Protein AF-A0A916R6N8-F1 (afdb_monomer_lite)

Radius of gyration: 30.65 Å; chains: 1; bounding box: 71×54×102 Å

Sequence (229 aa):
MKLLKIWDKYRKASESGYTIMESLVAMVVVAVLMSAVAPVIALSVGTRVQARRLEIATQAARSYIDGVNSGVISHPKTFNISPSSLTPISITGGLSCSSDGQYCSDDLGNGNGQLFCVNGDETSGCQVGSLTDMVLHVGSFNPSMFTVGSTDPNYAEGYQLGIWVYRADAFKESGELKKELPSTIVTNAIGNSKAPLISINTEVTPTEDSFKNLCDRIPSIDGGAKTCN

Structure (mmCIF, N/CA/C/O backbone):
data_AF-A0A916R6N8-F1
#
_entry.id   AF-A0A916R6N8-F1
#
loop_
_atom_site.group_PDB
_atom_site.id
_atom_site.type_symbol
_atom_site.label_atom_id
_atom_site.label_alt_id
_atom_site.label_comp_id
_atom_site.label_asym_id
_atom_site.label_entity_id
_atom_site.label_seq_id
_atom_site.pdbx_PDB_ins_code
_atom_site.Cartn_x
_atom_site.Cartn_y
_atom_site.Cartn_z
_atom_site.occupancy
_atom_site.B_iso_or_equiv
_atom_site.auth_seq_id
_atom_site.auth_comp_id
_atom_site.auth_asym_id
_atom_site.auth_atom_id
_atom_site.pdbx_PDB_model_num
ATOM 1 N N . MET A 1 1 ? -33.444 -35.684 79.231 1.00 50.03 1 MET A N 1
ATOM 2 C CA . MET A 1 1 ? -34.073 -35.500 77.899 1.00 50.03 1 MET A CA 1
ATOM 3 C C . MET A 1 1 ? -34.427 -34.022 77.626 1.00 50.03 1 MET A C 1
ATOM 5 O O . MET A 1 1 ? -35.557 -33.704 77.291 1.00 50.03 1 MET A O 1
ATOM 9 N N . LYS A 1 2 ? -33.477 -33.086 77.797 1.00 50.28 2 LYS A N 1
ATOM 10 C CA . LYS A 1 2 ? -33.679 -31.634 77.555 1.00 50.28 2 LYS A CA 1
ATOM 11 C C . LYS A 1 2 ? -32.694 -31.034 76.537 1.00 50.28 2 LYS A C 1
ATOM 13 O O . LYS A 1 2 ? -32.877 -29.898 76.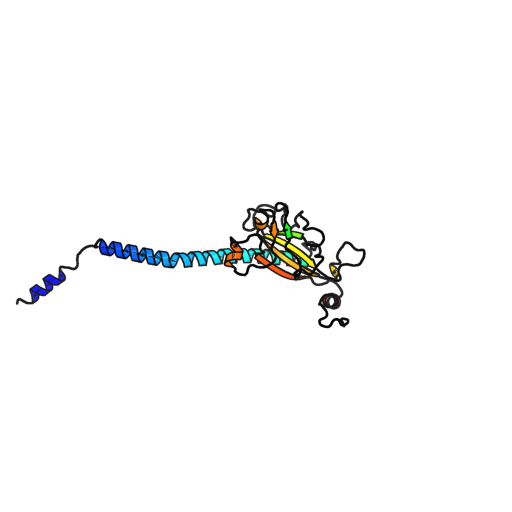128 1.00 50.28 2 LYS A O 1
ATOM 18 N N . LEU A 1 3 ? -31.701 -31.806 76.088 1.00 50.91 3 LEU A N 1
ATOM 19 C CA . LEU A 1 3 ? -30.647 -31.336 75.180 1.00 50.91 3 LEU A CA 1
ATOM 20 C C . LEU A 1 3 ? -30.995 -31.480 73.687 1.00 50.91 3 LEU A C 1
ATOM 22 O O . LEU A 1 3 ? -30.462 -30.742 72.869 1.00 50.91 3 LEU A O 1
ATOM 26 N N . LEU A 1 4 ? -31.949 -32.347 73.328 1.00 53.62 4 LEU A N 1
ATOM 27 C CA . LEU A 1 4 ? -32.373 -32.540 71.931 1.00 53.62 4 LEU A CA 1
ATOM 28 C C . LEU A 1 4 ? -33.285 -31.422 71.393 1.00 53.62 4 LEU A C 1
ATOM 30 O O . LEU A 1 4 ? -33.340 -31.213 70.190 1.00 53.62 4 LEU A O 1
ATOM 34 N N . LYS A 1 5 ? -33.955 -30.648 72.260 1.00 53.66 5 LYS A N 1
ATOM 35 C CA . LYS A 1 5 ? -34.843 -29.547 71.827 1.00 53.66 5 LYS A CA 1
ATOM 36 C C . LYS A 1 5 ? -34.107 -28.255 71.457 1.00 53.66 5 LYS A C 1
ATOM 38 O O . LYS A 1 5 ? -34.700 -27.381 70.835 1.00 53.66 5 LYS A O 1
ATOM 43 N N . ILE A 1 6 ? -32.837 -28.116 71.840 1.00 55.94 6 ILE A N 1
ATOM 44 C CA . ILE A 1 6 ? -32.047 -26.909 71.552 1.00 55.94 6 ILE A CA 1
ATOM 45 C C . ILE A 1 6 ? -31.531 -26.943 70.103 1.00 55.94 6 ILE A C 1
ATOM 47 O O . ILE A 1 6 ? -31.482 -25.907 69.445 1.00 55.94 6 ILE A O 1
ATOM 51 N N . TRP A 1 7 ? -31.254 -28.135 69.569 1.00 53.16 7 TRP A N 1
ATOM 52 C CA . TRP A 1 7 ? -30.771 -28.321 68.197 1.00 53.16 7 TRP A CA 1
ATOM 53 C C . TRP A 1 7 ? -31.841 -28.079 67.122 1.00 53.16 7 TRP A C 1
ATOM 55 O O . TRP A 1 7 ? -31.532 -27.521 66.070 1.00 53.16 7 TRP A O 1
ATOM 65 N N . ASP A 1 8 ? -33.111 -28.382 67.402 1.00 53.31 8 ASP A N 1
ATOM 66 C CA . ASP A 1 8 ? -34.216 -28.074 66.478 1.00 53.31 8 ASP A CA 1
ATOM 67 C C . ASP A 1 8 ? -34.521 -26.572 66.387 1.00 53.31 8 ASP A C 1
ATOM 69 O O . ASP A 1 8 ? -34.993 -26.088 65.358 1.00 53.31 8 ASP A O 1
ATOM 73 N N . LYS A 1 9 ? -34.213 -25.804 67.441 1.00 50.28 9 LYS A N 1
ATOM 74 C CA . LYS A 1 9 ? -34.430 -24.352 67.451 1.00 50.28 9 LYS A CA 1
ATOM 75 C C . LYS A 1 9 ? -33.395 -23.599 66.604 1.00 50.28 9 LYS A C 1
ATOM 77 O O . LYS A 1 9 ? -33.711 -22.530 66.097 1.00 50.28 9 LYS A O 1
ATOM 82 N N . TYR A 1 10 ? -32.206 -24.172 66.403 1.00 53.25 10 TYR A N 1
ATOM 83 C CA . TYR A 1 10 ? -31.172 -23.608 65.525 1.00 53.25 10 TYR A CA 1
ATOM 84 C C . TYR A 1 10 ? -31.287 -24.071 64.064 1.00 53.25 10 TYR A C 1
ATOM 86 O O . TYR A 1 10 ? -30.927 -23.313 63.168 1.00 53.25 10 TYR A O 1
ATOM 94 N N . ARG A 1 11 ? -31.849 -25.259 63.786 1.00 50.53 11 ARG A N 1
ATOM 95 C CA . ARG A 1 11 ? -32.104 -25.717 62.400 1.00 50.53 11 ARG A CA 1
ATOM 96 C C . ARG A 1 11 ? -33.242 -24.977 61.691 1.00 50.53 11 ARG A C 1
ATOM 98 O O . ARG A 1 11 ? -33.330 -25.053 60.472 1.00 50.53 11 ARG A O 1
ATOM 105 N N . LYS A 1 12 ? -34.097 -24.259 62.425 1.00 50.66 12 LYS A N 1
ATOM 106 C CA . LYS A 1 12 ? -35.285 -23.568 61.886 1.00 50.66 12 LYS A CA 1
ATOM 107 C C . LYS A 1 12 ? -35.088 -22.080 61.564 1.00 50.66 12 LYS A C 1
ATOM 109 O O . LYS A 1 12 ? -36.068 -21.359 61.428 1.00 50.66 12 LYS A O 1
ATOM 114 N N . ALA A 1 13 ? -33.842 -21.623 61.430 1.00 52.59 13 ALA A N 1
ATOM 115 C CA . ALA A 1 13 ? -33.509 -20.230 61.108 1.00 52.59 13 ALA A CA 1
ATOM 116 C C . ALA A 1 13 ? -32.720 -20.059 59.791 1.00 52.59 13 ALA A C 1
ATOM 118 O O . ALA A 1 13 ? -31.990 -19.087 59.642 1.00 52.59 13 ALA A O 1
ATOM 119 N N . SER A 1 14 ? -32.854 -20.989 58.837 1.00 52.62 14 SER A N 1
ATOM 120 C CA . SER A 1 14 ? -32.169 -20.926 57.532 1.00 52.62 14 SER A CA 1
ATOM 121 C C . SER A 1 14 ? -33.118 -21.001 56.324 1.00 52.62 14 SER A C 1
ATOM 123 O O . SER A 1 14 ? -32.701 -21.394 55.241 1.00 52.62 14 SER A O 1
ATOM 125 N N . GLU A 1 15 ? -34.384 -20.611 56.496 1.00 54.38 15 GLU A N 1
ATOM 126 C CA . GLU A 1 15 ? -35.323 -20.306 55.395 1.00 54.38 15 GLU A CA 1
ATOM 127 C C . GLU A 1 15 ? -35.673 -18.806 55.380 1.00 54.38 15 GLU A C 1
ATOM 129 O O . GLU A 1 15 ? -36.802 -18.402 55.109 1.00 54.38 15 GLU A O 1
ATOM 134 N N . SER A 1 16 ? -34.704 -17.945 55.709 1.00 55.44 16 SER A N 1
ATOM 135 C CA . SER A 1 16 ? -34.851 -16.507 55.479 1.00 55.44 16 SER A CA 1
ATOM 136 C C . SER A 1 16 ? -34.682 -16.262 53.986 1.00 55.44 16 SER A C 1
ATOM 138 O O . SER A 1 16 ? -33.564 -16.271 53.478 1.00 55.44 16 SER A O 1
ATOM 140 N N . GLY A 1 17 ? -35.809 -16.104 53.292 1.00 59.94 17 GLY A N 1
ATOM 141 C CA . GLY A 1 17 ? -35.862 -15.788 51.870 1.00 59.94 17 GLY A CA 1
ATOM 142 C C . GLY A 1 17 ? -34.936 -14.630 51.496 1.00 59.94 17 GLY A C 1
ATOM 143 O O . GLY A 1 17 ? -34.731 -13.718 52.299 1.00 59.94 17 GLY A O 1
ATOM 144 N N . TYR A 1 18 ? -34.384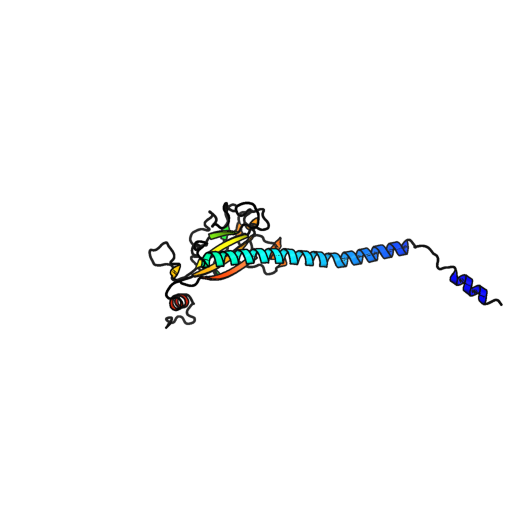 -14.725 50.280 1.00 61.59 18 TYR A N 1
ATOM 145 C CA . TYR A 1 18 ? -33.582 -13.722 49.573 1.00 61.59 18 TYR A CA 1
ATOM 146 C C . TYR A 1 18 ? -33.713 -12.324 50.183 1.00 61.59 18 TYR A C 1
ATOM 148 O O . TYR A 1 18 ? -34.711 -11.626 49.988 1.00 61.59 18 TYR A O 1
ATOM 156 N N . THR A 1 19 ? -32.711 -11.918 50.959 1.00 70.94 19 THR A N 1
ATOM 157 C CA . THR A 1 19 ? -32.715 -10.576 51.540 1.00 70.94 19 THR A CA 1
ATOM 158 C C . THR A 1 19 ? -32.401 -9.561 50.441 1.00 70.94 19 THR A C 1
ATOM 160 O O . THR A 1 19 ? -31.550 -9.797 49.585 1.00 70.94 19 THR A O 1
ATOM 163 N N . ILE A 1 20 ? -33.063 -8.399 50.461 1.00 78.94 20 ILE A N 1
ATOM 164 C CA . ILE A 1 20 ? -32.816 -7.314 49.492 1.00 78.94 20 ILE A CA 1
ATOM 165 C C . ILE A 1 20 ? -31.318 -6.953 49.437 1.00 78.94 20 ILE A C 1
ATOM 167 O O . ILE A 1 20 ? -30.785 -6.684 48.363 1.00 78.94 20 ILE A O 1
ATOM 171 N N . MET A 1 21 ? -30.611 -7.044 50.568 1.00 84.69 21 MET A N 1
ATOM 172 C CA . MET A 1 21 ? -29.165 -6.808 50.651 1.00 84.69 21 MET A CA 1
ATOM 173 C C . MET A 1 21 ? -28.336 -7.828 49.859 1.00 84.69 21 MET A C 1
ATOM 175 O O . MET A 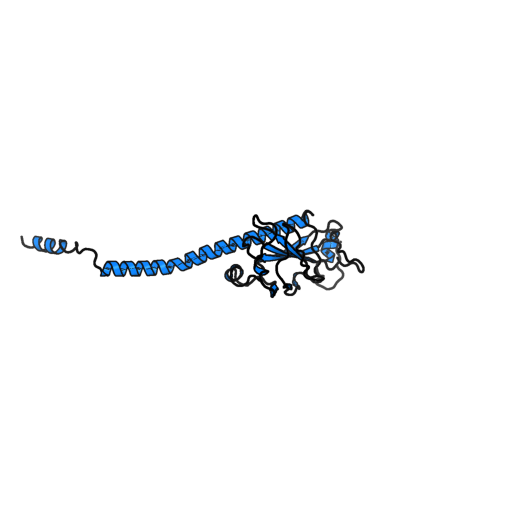1 21 ? -27.385 -7.435 49.190 1.00 84.69 21 MET A O 1
ATOM 179 N N . GLU A 1 22 ? -28.702 -9.111 49.874 1.00 81.50 22 GLU A N 1
ATOM 180 C CA . GLU A 1 22 ? -28.033 -10.151 49.080 1.00 81.50 22 GLU A CA 1
ATOM 181 C C . GLU A 1 22 ? -28.221 -9.907 47.578 1.00 81.50 22 GLU A C 1
ATOM 183 O O . GLU A 1 22 ? -27.256 -9.961 46.815 1.00 81.50 22 GLU A O 1
ATOM 188 N N . SER A 1 23 ? -29.437 -9.531 47.163 1.00 85.12 23 SER A N 1
ATOM 189 C CA . SER A 1 23 ? -29.704 -9.158 45.767 1.00 85.12 23 SER A CA 1
ATOM 190 C C . SER A 1 23 ? -28.948 -7.892 45.333 1.00 85.12 23 SER A C 1
ATOM 192 O O . SER A 1 23 ? -28.468 -7.823 44.201 1.00 85.12 23 SER A O 1
ATOM 194 N N . LEU A 1 24 ? -28.764 -6.922 46.239 1.00 88.12 24 LEU A N 1
ATOM 195 C CA . LEU A 1 24 ? -28.027 -5.685 45.973 1.00 88.12 24 LEU A CA 1
ATOM 196 C C . LEU A 1 24 ? -26.529 -5.957 45.809 1.00 88.12 24 LEU A C 1
ATOM 198 O O . LEU A 1 24 ? -25.925 -5.504 44.837 1.00 88.12 24 LEU A O 1
ATOM 202 N N . VAL A 1 25 ? -25.935 -6.742 46.710 1.00 92.06 25 VAL A N 1
ATOM 203 C CA . VAL A 1 25 ? -24.521 -7.134 46.608 1.00 92.06 25 VAL A CA 1
ATOM 204 C C . VAL A 1 25 ? -24.283 -7.964 45.348 1.00 92.06 25 VAL A C 1
ATOM 206 O O . VAL A 1 25 ? -23.312 -7.712 44.635 1.00 92.06 25 VAL A O 1
ATOM 209 N N . ALA A 1 26 ? -25.186 -8.890 45.016 1.00 90.50 26 ALA A N 1
ATOM 210 C CA . ALA A 1 26 ? -25.091 -9.678 43.791 1.00 90.50 26 ALA A CA 1
ATOM 211 C C . ALA A 1 26 ? -25.091 -8.793 42.532 1.00 90.50 26 ALA A C 1
ATOM 213 O O . ALA A 1 26 ? -24.232 -8.969 41.667 1.00 90.50 26 ALA A O 1
ATOM 214 N N . MET A 1 27 ? -25.984 -7.799 42.442 1.00 90.62 27 MET A N 1
ATOM 215 C CA . MET A 1 27 ? -25.992 -6.863 41.310 1.00 90.62 27 MET A CA 1
ATOM 216 C C . MET A 1 27 ? -24.716 -6.017 41.230 1.00 90.62 27 MET A C 1
ATOM 218 O O . MET A 1 27 ? -24.187 -5.831 40.134 1.00 90.62 27 MET A O 1
ATOM 222 N N . VAL A 1 28 ? -24.182 -5.548 42.364 1.00 94.25 28 VAL A N 1
ATOM 223 C CA . VAL A 1 28 ? -22.922 -4.781 42.396 1.00 94.25 28 VAL A CA 1
ATOM 224 C C . VAL A 1 28 ? -21.745 -5.638 41.925 1.00 94.25 28 VAL A C 1
ATOM 226 O O . VAL A 1 28 ? -20.957 -5.188 41.094 1.00 94.25 28 VAL A O 1
ATOM 229 N N . VAL A 1 29 ? -21.644 -6.887 42.390 1.00 94.62 29 VAL A N 1
ATOM 230 C CA . VAL A 1 29 ? -20.584 -7.814 41.961 1.00 94.62 29 VAL A CA 1
ATOM 231 C C . VAL A 1 29 ? -20.687 -8.101 40.463 1.00 94.62 29 VAL A C 1
ATOM 233 O O . VAL A 1 29 ? -19.681 -8.029 39.759 1.00 94.62 29 VAL A O 1
ATOM 236 N N . VAL A 1 30 ? -21.893 -8.354 39.947 1.00 93.50 30 VAL A N 1
ATOM 237 C CA . VAL A 1 30 ? -22.107 -8.569 38.507 1.00 93.50 30 VAL A CA 1
ATOM 238 C C . VAL A 1 30 ? -21.736 -7.323 37.699 1.00 93.50 30 VAL A C 1
ATOM 240 O O . VAL A 1 30 ? -21.063 -7.450 36.679 1.00 93.50 30 VAL A O 1
ATOM 243 N N . ALA A 1 31 ? -22.103 -6.124 38.155 1.00 94.06 31 ALA A N 1
ATOM 244 C CA . ALA A 1 31 ? -21.758 -4.880 37.468 1.00 94.06 31 ALA A CA 1
ATOM 245 C C . ALA A 1 31 ? -20.237 -4.657 37.393 1.00 94.06 31 ALA A C 1
ATOM 247 O O . ALA A 1 31 ? -19.725 -4.279 36.338 1.00 94.06 31 ALA A O 1
ATOM 248 N N . VAL A 1 32 ? -19.503 -4.943 38.474 1.00 93.94 32 VAL A N 1
ATOM 249 C CA . VAL A 1 32 ? -18.033 -4.842 38.502 1.00 93.94 32 VAL A CA 1
ATOM 250 C C . VAL A 1 32 ? -17.387 -5.895 37.598 1.00 93.94 32 VAL A C 1
ATOM 252 O O . VAL A 1 32 ? -16.464 -5.576 36.851 1.00 93.94 32 VAL A O 1
ATOM 255 N N . LEU A 1 33 ? -17.890 -7.132 37.603 1.00 93.94 33 LEU A N 1
ATOM 256 C CA . LEU A 1 33 ? -17.393 -8.187 36.714 1.00 93.94 33 LEU A CA 1
ATOM 257 C C . LEU A 1 33 ? -17.625 -7.835 35.239 1.00 93.94 33 LEU A C 1
ATOM 259 O O . LEU A 1 33 ? -16.721 -7.987 34.418 1.00 93.94 33 LEU A O 1
ATOM 263 N N . MET A 1 34 ? -18.806 -7.317 34.899 1.00 92.81 34 MET A N 1
ATOM 264 C CA . MET A 1 34 ? -19.122 -6.903 33.530 1.00 92.81 34 MET A CA 1
ATOM 265 C C . MET A 1 34 ? -18.285 -5.696 33.088 1.00 92.81 34 MET A C 1
ATOM 267 O O . MET A 1 34 ? -17.805 -5.681 31.952 1.00 92.81 34 MET A O 1
ATOM 271 N N . SER A 1 35 ? -18.041 -4.717 33.972 1.00 94.50 35 SER A N 1
ATOM 272 C CA . SER A 1 35 ? -17.185 -3.567 33.641 1.00 94.50 35 SER A CA 1
ATOM 273 C C . SER A 1 35 ? -15.717 -3.963 33.457 1.00 94.50 35 SER A C 1
ATOM 275 O O . SER A 1 35 ? -15.034 -3.379 32.618 1.00 94.50 35 SER A O 1
ATOM 277 N N . ALA A 1 36 ? -15.247 -4.993 34.166 1.00 93.19 36 ALA A N 1
ATOM 278 C CA . ALA A 1 36 ? -13.888 -5.507 34.025 1.00 93.19 36 ALA A CA 1
ATOM 279 C C . ALA A 1 36 ? -13.668 -6.285 32.712 1.00 93.19 36 ALA A C 1
ATOM 281 O O . ALA A 1 36 ? -12.578 -6.237 32.143 1.00 93.19 36 ALA A O 1
ATOM 282 N N . VAL A 1 37 ? -14.687 -6.989 32.204 1.00 91.75 37 VAL A N 1
ATOM 283 C CA . VAL A 1 37 ? -14.562 -7.833 30.999 1.00 91.75 37 VAL A CA 1
ATOM 284 C C . VAL A 1 37 ? -14.784 -7.044 29.700 1.00 91.75 37 VAL A C 1
ATOM 286 O O . VAL A 1 37 ? -14.146 -7.336 28.684 1.00 91.75 37 VAL A O 1
ATOM 289 N N . ALA A 1 38 ? -15.644 -6.020 29.714 1.00 90.31 38 ALA A N 1
ATOM 290 C CA . ALA A 1 38 ? -16.003 -5.264 28.510 1.00 90.31 38 ALA A CA 1
ATOM 291 C C . ALA A 1 38 ? -14.803 -4.641 27.748 1.00 90.31 38 ALA A C 1
ATOM 293 O O . ALA A 1 38 ? -14.756 -4.792 26.521 1.00 90.31 38 ALA A O 1
ATOM 294 N N . PRO A 1 39 ? -13.796 -4.018 28.402 1.00 87.81 39 PRO A N 1
ATOM 295 C CA . PRO A 1 39 ? -12.645 -3.439 27.702 1.00 87.81 39 PRO A CA 1
ATOM 296 C C . PRO A 1 39 ? -11.822 -4.474 26.927 1.00 87.81 39 PRO A C 1
ATOM 298 O O . PRO A 1 39 ? -11.337 -4.189 25.833 1.00 87.81 39 PRO A O 1
ATOM 301 N N . VAL A 1 40 ? -11.696 -5.694 27.459 1.00 88.94 40 VAL A N 1
ATOM 302 C CA . VAL A 1 40 ? -10.920 -6.773 26.826 1.00 88.94 40 VAL A CA 1
ATOM 303 C C . VAL A 1 40 ? -11.615 -7.265 25.557 1.00 88.94 40 VAL A C 1
ATOM 305 O O . VAL A 1 40 ? -10.961 -7.489 24.537 1.00 88.94 40 VAL A O 1
ATOM 308 N N . ILE A 1 41 ? -12.945 -7.382 25.587 1.00 88.06 41 ILE A N 1
ATOM 309 C CA . ILE A 1 41 ? -13.736 -7.764 24.411 1.00 88.06 41 ILE A CA 1
ATOM 310 C C . ILE A 1 41 ? -13.631 -6.683 23.331 1.00 88.06 41 ILE A C 1
ATOM 312 O O . ILE A 1 41 ? -13.364 -7.005 22.172 1.00 88.06 41 ILE A O 1
ATOM 316 N N . ALA A 1 42 ? -13.779 -5.409 23.706 1.00 84.19 42 ALA A N 1
ATOM 317 C CA . ALA A 1 42 ? -13.668 -4.293 22.769 1.00 84.19 42 ALA A CA 1
ATOM 318 C C . ALA A 1 42 ? -12.283 -4.241 22.102 1.00 84.19 42 ALA A C 1
ATOM 320 O O . ALA A 1 42 ? -12.191 -4.117 20.878 1.00 84.19 42 ALA A O 1
ATOM 321 N N . LEU A 1 43 ? -11.210 -4.419 22.880 1.00 84.56 43 LEU A N 1
ATOM 322 C CA . LEU A 1 43 ? -9.847 -4.475 22.351 1.00 84.56 43 LEU A CA 1
ATOM 323 C C . LEU A 1 43 ? -9.649 -5.673 21.405 1.00 84.56 43 LEU A C 1
ATOM 325 O O . LEU A 1 43 ? -9.041 -5.529 20.346 1.00 84.56 43 LEU A O 1
ATOM 329 N N . SER A 1 44 ? -10.199 -6.840 21.749 1.00 85.31 44 SER A N 1
ATOM 330 C CA . SER A 1 44 ? -10.110 -8.065 20.939 1.00 85.31 44 SER A CA 1
ATOM 331 C C . SER A 1 44 ? -10.829 -7.946 19.590 1.00 85.31 44 SER A C 1
ATOM 333 O O . SER A 1 44 ? -10.295 -8.342 18.554 1.00 85.31 44 SER A O 1
ATOM 335 N N . VAL A 1 45 ? -12.028 -7.357 19.566 1.00 86.25 45 VAL A N 1
ATOM 336 C CA . VAL A 1 45 ? -12.751 -7.110 18.307 1.00 86.25 45 VAL A CA 1
ATOM 337 C C . VAL A 1 45 ? -12.032 -6.046 17.479 1.00 86.25 45 VAL A C 1
ATOM 339 O O . VAL A 1 45 ? -11.870 -6.219 16.270 1.00 86.25 45 VAL A O 1
ATOM 342 N N . GLY A 1 46 ? -11.539 -4.990 18.133 1.00 79.88 46 GLY A N 1
ATOM 343 C CA . GLY A 1 46 ? -10.754 -3.940 17.494 1.00 79.88 46 GLY A CA 1
ATOM 344 C C . GLY A 1 46 ? -9.559 -4.505 16.729 1.00 79.88 46 GLY A C 1
ATOM 345 O O . GLY A 1 46 ? -9.455 -4.289 15.525 1.00 79.88 46 GLY A O 1
ATOM 346 N N . THR A 1 47 ? -8.702 -5.299 17.376 1.00 82.69 47 THR A N 1
ATOM 347 C CA . THR A 1 47 ? -7.503 -5.861 16.723 1.00 82.69 47 THR A CA 1
ATOM 348 C C . THR A 1 47 ? -7.833 -6.772 15.539 1.00 82.69 47 THR A C 1
ATOM 350 O O . THR A 1 47 ? -7.120 -6.741 14.539 1.00 82.69 47 THR A O 1
ATOM 353 N N . ARG A 1 48 ? -8.939 -7.525 15.586 1.00 84.88 48 ARG A N 1
ATOM 354 C CA . ARG A 1 48 ? -9.378 -8.375 14.463 1.00 84.88 48 ARG A CA 1
ATOM 355 C C . ARG A 1 48 ? -9.807 -7.568 13.243 1.00 84.88 48 ARG A C 1
ATOM 357 O O . ARG A 1 48 ? -9.404 -7.894 12.129 1.00 84.88 48 ARG A O 1
ATOM 364 N N . VAL A 1 49 ? -10.589 -6.506 13.440 1.00 83.94 49 VAL A N 1
ATOM 365 C CA . VAL A 1 49 ? -11.004 -5.622 12.335 1.00 83.94 49 VAL A CA 1
ATOM 366 C C . VAL A 1 49 ? -9.784 -4.948 11.708 1.00 83.94 49 VAL A C 1
ATOM 368 O O . VAL A 1 49 ? -9.697 -4.822 10.487 1.00 83.94 49 VAL A O 1
ATOM 371 N N . GLN A 1 50 ? -8.809 -4.564 12.531 1.00 81.00 50 GLN A N 1
ATOM 372 C CA . GLN A 1 50 ? -7.558 -3.969 12.061 1.00 81.00 50 GLN A CA 1
ATOM 373 C C . GLN A 1 50 ? -6.710 -4.964 11.267 1.00 81.00 50 GLN A C 1
ATOM 375 O O . GLN A 1 50 ? -6.265 -4.639 10.168 1.00 81.00 50 GLN A O 1
ATOM 380 N N . ALA A 1 51 ? -6.546 -6.187 11.778 1.00 84.62 51 ALA A N 1
ATOM 381 C CA . ALA A 1 51 ? -5.827 -7.252 11.084 1.00 84.62 51 ALA A CA 1
ATOM 382 C C . ALA A 1 51 ? -6.457 -7.554 9.721 1.00 84.62 51 ALA A C 1
ATOM 384 O O . ALA A 1 51 ? -5.745 -7.675 8.728 1.00 84.62 51 ALA A O 1
ATOM 385 N N . ARG A 1 52 ? -7.793 -7.579 9.649 1.00 87.94 52 ARG A N 1
ATOM 386 C CA . ARG A 1 52 ? -8.503 -7.796 8.387 1.00 87.94 52 ARG A CA 1
ATOM 387 C C . ARG A 1 52 ? -8.238 -6.689 7.366 1.00 87.94 52 ARG A C 1
ATOM 389 O O . ARG A 1 52 ? -8.010 -6.979 6.198 1.00 87.94 52 ARG A O 1
ATOM 396 N N . ARG A 1 53 ? -8.240 -5.422 7.786 1.00 86.06 53 ARG A N 1
ATOM 397 C CA . ARG A 1 53 ? -7.923 -4.294 6.888 1.00 86.06 53 ARG A CA 1
ATOM 398 C C . ARG A 1 53 ? -6.487 -4.367 6.372 1.00 86.06 53 ARG A C 1
ATOM 400 O O . ARG A 1 53 ? -6.245 -4.097 5.200 1.00 86.06 53 ARG A O 1
ATOM 407 N N . LEU A 1 54 ? -5.555 -4.764 7.235 1.00 88.31 54 LEU A N 1
ATOM 408 C CA . LEU A 1 54 ? -4.156 -4.954 6.865 1.00 88.31 54 LEU A CA 1
ATOM 409 C C . LEU A 1 54 ? -3.973 -6.114 5.873 1.00 88.31 54 LEU A C 1
ATOM 411 O O . LEU A 1 54 ? -3.180 -6.013 4.938 1.00 88.31 54 LEU A O 1
ATOM 415 N N . GLU A 1 55 ? -4.725 -7.198 6.057 1.00 91.25 55 GLU A N 1
ATOM 416 C CA . GLU A 1 55 ? -4.749 -8.350 5.155 1.00 91.25 55 GLU A CA 1
ATOM 417 C C . GLU A 1 55 ? -5.218 -7.946 3.751 1.00 91.25 55 GLU A C 1
ATOM 419 O O . GLU A 1 55 ? -4.521 -8.231 2.779 1.00 91.25 55 GLU A O 1
ATOM 424 N N . ILE A 1 56 ? -6.332 -7.209 3.651 1.00 92.19 56 ILE A N 1
ATOM 425 C CA . ILE A 1 56 ? -6.859 -6.701 2.372 1.00 92.19 56 ILE A CA 1
ATOM 426 C C . ILE A 1 56 ? -5.840 -5.771 1.701 1.00 92.19 56 ILE A C 1
ATOM 428 O O . ILE A 1 56 ? -5.541 -5.938 0.522 1.00 92.19 56 ILE A O 1
ATOM 432 N N . ALA A 1 57 ? -5.238 -4.842 2.451 1.00 91.56 57 ALA A N 1
ATOM 433 C CA . ALA A 1 57 ? -4.209 -3.948 1.917 1.00 91.56 57 ALA A CA 1
ATOM 434 C C . ALA A 1 57 ? -2.987 -4.718 1.383 1.00 91.56 57 ALA A C 1
ATOM 436 O O . ALA A 1 57 ? -2.459 -4.408 0.316 1.00 91.56 57 ALA A O 1
ATOM 437 N N . THR A 1 58 ? -2.557 -5.757 2.102 1.00 93.19 58 THR A N 1
ATOM 438 C CA . THR A 1 58 ? -1.437 -6.614 1.686 1.00 93.19 58 THR A CA 1
ATOM 439 C C . THR A 1 58 ? -1.779 -7.422 0.443 1.00 93.19 58 THR A C 1
ATOM 441 O O . THR A 1 58 ? -0.947 -7.544 -0.457 1.00 93.19 58 THR A O 1
ATOM 444 N N . GLN A 1 59 ? -2.997 -7.955 0.370 1.00 94.25 59 GLN A N 1
ATOM 445 C CA . GLN A 1 59 ? -3.485 -8.662 -0.806 1.00 94.25 59 GLN A CA 1
ATOM 446 C C . GLN A 1 59 ? -3.538 -7.735 -2.026 1.00 94.25 59 GLN A C 1
ATOM 448 O O . GLN A 1 59 ? -3.036 -8.114 -3.083 1.00 94.25 59 GLN A O 1
ATOM 453 N N . ALA A 1 60 ? -4.042 -6.509 -1.860 1.00 93.25 60 ALA A N 1
ATOM 454 C CA . ALA A 1 60 ? -4.085 -5.492 -2.906 1.00 93.25 60 ALA A CA 1
ATOM 455 C C . ALA A 1 60 ? -2.679 -5.185 -3.452 1.00 93.25 60 ALA A C 1
ATOM 457 O O . ALA A 1 60 ? -2.442 -5.313 -4.654 1.00 93.25 60 ALA A O 1
ATOM 458 N N . ALA A 1 61 ? -1.709 -4.896 -2.577 1.00 94.06 61 ALA A N 1
ATOM 459 C CA . ALA A 1 61 ? -0.331 -4.645 -3.003 1.00 94.06 61 ALA A CA 1
ATOM 460 C C . ALA A 1 61 ? 0.305 -5.846 -3.717 1.00 94.06 61 ALA A C 1
ATOM 462 O O . ALA A 1 61 ? 0.952 -5.674 -4.746 1.00 94.06 61 ALA A O 1
ATOM 463 N N . ARG A 1 62 ? 0.111 -7.067 -3.204 1.00 94.44 62 ARG A N 1
ATOM 464 C CA . ARG A 1 62 ? 0.649 -8.283 -3.836 1.00 94.44 62 ARG A CA 1
ATOM 465 C C . ARG A 1 62 ? 0.049 -8.528 -5.215 1.00 94.44 62 ARG A C 1
ATOM 467 O O . ARG A 1 62 ? 0.798 -8.834 -6.134 1.00 94.44 62 ARG A O 1
ATOM 474 N N . SER A 1 63 ? -1.266 -8.363 -5.357 1.00 93.81 63 SER A N 1
ATOM 475 C CA . SER A 1 63 ? -1.948 -8.518 -6.647 1.00 93.81 63 SER A CA 1
ATOM 476 C C . SER A 1 63 ? -1.450 -7.511 -7.683 1.00 93.81 63 SER A C 1
ATOM 478 O O . SER A 1 63 ? -1.258 -7.865 -8.840 1.00 93.81 63 SER A O 1
ATOM 480 N N . TYR A 1 64 ? -1.147 -6.283 -7.253 1.00 93.88 64 TYR A N 1
ATOM 481 C CA . TYR A 1 64 ? -0.551 -5.275 -8.119 1.00 93.88 64 TYR A CA 1
ATOM 482 C C . TYR A 1 64 ? 0.880 -5.644 -8.530 1.00 93.88 64 TYR A C 1
ATOM 484 O O . TYR A 1 64 ? 1.201 -5.585 -9.712 1.00 93.88 64 TYR A O 1
ATOM 492 N N . ILE A 1 65 ? 1.731 -6.067 -7.585 1.00 93.38 65 ILE A N 1
ATOM 493 C CA . ILE A 1 65 ? 3.108 -6.505 -7.888 1.00 93.38 65 ILE A CA 1
ATOM 494 C C . ILE A 1 65 ? 3.093 -7.647 -8.909 1.00 93.38 65 ILE A C 1
ATOM 496 O O . ILE A 1 65 ? 3.841 -7.611 -9.881 1.00 93.38 65 ILE A O 1
ATOM 500 N N . ASP A 1 66 ? 2.233 -8.642 -8.701 1.00 93.56 66 ASP A N 1
ATOM 501 C CA . ASP A 1 66 ? 2.097 -9.781 -9.609 1.00 93.56 66 ASP A CA 1
ATOM 502 C C . ASP A 1 66 ? 1.547 -9.360 -10.982 1.00 93.56 66 ASP A C 1
ATOM 504 O O . ASP A 1 66 ? 2.058 -9.775 -12.021 1.00 93.56 66 ASP A O 1
ATOM 508 N N . GLY A 1 67 ? 0.567 -8.453 -11.010 1.00 91.88 67 GLY A N 1
ATOM 509 C CA . GLY A 1 67 ? 0.026 -7.886 -12.246 1.00 91.88 67 GLY A CA 1
ATOM 510 C C . GLY A 1 67 ? 1.064 -7.106 -13.057 1.00 91.88 67 GLY A C 1
ATOM 511 O O . GLY A 1 67 ? 1.098 -7.225 -14.280 1.00 91.88 67 GLY A O 1
ATOM 512 N N . VAL A 1 68 ? 1.942 -6.354 -12.391 1.00 91.38 68 VAL A N 1
ATOM 513 C CA . VAL A 1 68 ? 3.047 -5.635 -13.042 1.00 91.38 68 VAL A CA 1
ATOM 514 C C . VAL A 1 68 ? 4.122 -6.611 -13.532 1.00 91.38 68 VAL A C 1
ATOM 516 O O . VAL A 1 68 ? 4.558 -6.511 -14.675 1.00 91.38 68 VAL A O 1
ATOM 519 N N . ASN A 1 69 ? 4.509 -7.597 -12.717 1.00 89.19 69 ASN A N 1
ATOM 520 C CA . ASN A 1 69 ? 5.513 -8.602 -13.092 1.00 89.19 69 ASN A CA 1
ATOM 521 C C . ASN A 1 69 ? 5.056 -9.512 -14.242 1.00 89.19 69 ASN A C 1
ATOM 523 O O . ASN A 1 69 ? 5.872 -9.942 -15.053 1.00 89.19 69 ASN A O 1
ATOM 527 N N . SER A 1 70 ? 3.759 -9.813 -14.317 1.00 90.25 70 SER A N 1
ATOM 528 C CA . SER A 1 70 ? 3.164 -10.594 -15.409 1.00 90.25 70 SER A CA 1
ATOM 529 C C . SER A 1 70 ? 2.886 -9.767 -16.669 1.00 90.25 70 SER A C 1
ATOM 531 O O . SER A 1 70 ? 2.526 -10.335 -17.700 1.00 90.25 70 SER A O 1
ATOM 533 N N . GLY A 1 71 ? 3.038 -8.439 -16.607 1.00 86.69 71 GLY A N 1
ATOM 534 C CA . GLY A 1 71 ? 2.745 -7.522 -17.710 1.00 86.69 71 GLY A CA 1
ATOM 535 C C . GLY A 1 71 ? 1.252 -7.310 -17.987 1.00 86.69 71 GLY A C 1
ATOM 536 O O . GLY A 1 71 ? 0.908 -6.671 -18.979 1.00 86.69 71 GLY A O 1
ATOM 537 N N . VAL A 1 72 ? 0.360 -7.825 -17.130 1.00 90.25 72 VAL A N 1
ATOM 538 C CA . VAL A 1 72 ? -1.092 -7.576 -17.208 1.00 90.25 72 VAL A CA 1
ATOM 539 C C . VAL A 1 72 ? -1.406 -6.120 -16.860 1.00 90.25 72 VAL A C 1
ATOM 541 O O . VAL A 1 72 ? -2.272 -5.503 -17.480 1.00 90.25 72 VAL A O 1
ATOM 544 N N . ILE A 1 73 ? -0.689 -5.565 -15.881 1.00 90.94 73 ILE A N 1
ATOM 545 C CA . ILE A 1 73 ? -0.740 -4.151 -15.508 1.00 90.94 73 ILE A CA 1
ATOM 546 C C . ILE A 1 73 ? 0.459 -3.464 -16.160 1.00 90.94 73 ILE A C 1
ATOM 548 O O . ILE A 1 73 ? 1.593 -3.931 -16.043 1.00 90.94 73 ILE A O 1
ATOM 552 N N . SER A 1 74 ? 0.218 -2.349 -16.855 1.00 89.44 74 SER A N 1
ATOM 553 C CA . SER A 1 74 ? 1.304 -1.552 -17.424 1.00 89.44 74 SER A CA 1
ATOM 554 C C . SER A 1 74 ? 2.218 -1.029 -16.322 1.00 89.44 74 SER A C 1
ATOM 556 O O . SER A 1 74 ? 1.798 -0.825 -15.194 1.00 89.44 74 SER A O 1
ATOM 558 N N . HIS A 1 75 ? 3.470 -0.760 -16.650 1.00 88.25 75 HIS A N 1
ATOM 559 C CA . HIS A 1 75 ? 4.428 -0.250 -15.685 1.00 88.25 75 HIS A CA 1
ATOM 560 C C . HIS A 1 75 ? 4.009 1.128 -15.131 1.00 88.25 75 HIS A C 1
ATOM 562 O O . HIS A 1 75 ? 3.484 1.948 -15.890 1.00 88.25 75 HIS A O 1
ATOM 568 N N . PRO A 1 76 ? 4.257 1.423 -13.839 1.00 87.44 76 PRO A N 1
ATOM 569 C CA . PRO A 1 76 ? 3.943 2.732 -13.283 1.00 87.44 76 PRO A CA 1
ATOM 570 C C . PRO A 1 76 ? 4.969 3.780 -13.715 1.00 87.44 76 PRO A C 1
ATOM 572 O O . PRO A 1 76 ? 6.152 3.470 -13.921 1.00 87.44 76 PRO A O 1
ATOM 575 N N . LYS A 1 77 ? 4.546 5.045 -13.744 1.00 85.56 77 LYS A N 1
ATOM 576 C CA . LYS A 1 77 ? 5.435 6.198 -13.942 1.00 85.56 77 LYS A CA 1
ATOM 577 C C . LYS A 1 77 ? 6.582 6.206 -12.939 1.00 85.56 77 LYS A C 1
ATOM 579 O O . LYS A 1 77 ? 6.486 5.681 -11.825 1.00 85.56 77 LYS A O 1
ATOM 584 N N . THR A 1 78 ? 7.668 6.841 -13.351 1.00 81.00 78 THR A N 1
ATOM 585 C CA . THR A 1 78 ? 8.874 6.939 -12.544 1.00 81.00 78 THR A CA 1
ATOM 586 C C . THR A 1 78 ? 8.736 7.907 -11.383 1.00 81.00 78 THR A C 1
ATOM 588 O O . THR A 1 78 ? 8.074 8.941 -11.474 1.00 81.00 78 THR A O 1
ATOM 591 N N . PHE A 1 79 ? 9.450 7.599 -10.309 1.00 79.12 79 PHE A N 1
ATOM 592 C CA . PHE A 1 79 ? 9.881 8.555 -9.316 1.00 79.12 79 PHE A CA 1
ATOM 593 C C . PHE A 1 79 ? 11.163 9.246 -9.784 1.00 79.12 79 PHE A C 1
ATOM 595 O O . PHE A 1 79 ? 12.100 8.584 -10.228 1.00 79.12 79 PHE A O 1
ATOM 602 N N . ASN A 1 80 ? 11.240 10.569 -9.627 1.00 72.06 80 ASN A N 1
ATOM 603 C CA . ASN A 1 80 ? 12.480 11.314 -9.904 1.00 72.06 80 ASN A CA 1
ATOM 604 C C . ASN A 1 80 ? 13.561 11.069 -8.840 1.00 72.06 80 ASN A C 1
ATOM 606 O O . ASN A 1 80 ? 14.737 11.352 -9.053 1.00 72.06 80 ASN A O 1
ATOM 610 N N . ILE A 1 81 ? 13.152 10.583 -7.671 1.00 72.06 81 ILE A N 1
ATOM 611 C CA . ILE A 1 81 ? 14.002 10.337 -6.510 1.00 72.06 81 ILE A CA 1
ATOM 612 C C . ILE A 1 81 ? 13.705 8.954 -5.943 1.00 72.06 81 ILE A C 1
ATOM 614 O O . ILE A 1 81 ? 12.651 8.379 -6.205 1.00 72.06 81 ILE A O 1
ATOM 618 N N . SER A 1 82 ? 14.629 8.422 -5.143 1.00 73.38 82 SER A N 1
ATOM 619 C CA . SER A 1 82 ? 14.434 7.121 -4.505 1.00 73.38 82 SER A CA 1
ATOM 620 C C . SER A 1 82 ? 13.090 7.069 -3.756 1.00 73.38 82 SER A C 1
ATOM 622 O O . SER A 1 82 ? 12.750 8.040 -3.064 1.00 73.38 82 SER A O 1
ATOM 624 N N . PRO A 1 83 ? 12.360 5.934 -3.802 1.00 72.00 83 PRO A N 1
ATOM 625 C CA . PRO A 1 83 ? 11.123 5.721 -3.057 1.00 72.00 83 PRO A CA 1
ATOM 626 C C . PRO A 1 83 ? 11.258 6.090 -1.582 1.00 72.00 83 PRO A C 1
ATOM 628 O O . PRO A 1 83 ? 10.327 6.630 -1.000 1.00 72.00 83 PRO A O 1
ATOM 631 N N . SER A 1 84 ? 12.433 5.878 -0.983 1.00 70.81 84 SER A N 1
ATOM 632 C CA . SER A 1 84 ? 12.756 6.194 0.414 1.00 70.81 84 SER A CA 1
ATOM 633 C C . SER A 1 84 ? 12.843 7.696 0.706 1.00 70.81 84 SER A C 1
ATOM 635 O O . SER A 1 84 ? 12.554 8.112 1.825 1.00 70.81 84 SER A O 1
ATOM 637 N N . SER A 1 85 ? 13.123 8.523 -0.301 1.00 70.50 85 SER A N 1
ATOM 638 C CA . SER A 1 85 ? 13.320 9.976 -0.180 1.00 70.50 85 SER A CA 1
ATOM 639 C C . SER A 1 85 ? 12.109 10.814 -0.602 1.00 70.50 85 SER A C 1
ATOM 641 O O . SER A 1 85 ? 12.142 12.029 -0.442 1.00 70.50 85 SER A O 1
ATOM 643 N N . LEU A 1 86 ? 11.038 10.190 -1.111 1.00 71.75 86 LEU A N 1
ATOM 644 C CA . LEU A 1 86 ? 9.784 10.884 -1.438 1.00 71.75 86 LEU A CA 1
ATOM 645 C C . LEU A 1 86 ? 9.220 11.650 -0.237 1.00 71.75 86 LEU A C 1
ATOM 647 O O . LEU A 1 86 ? 9.101 11.079 0.853 1.00 71.75 86 LEU A O 1
ATOM 651 N N . THR A 1 87 ? 8.858 12.911 -0.468 1.00 71.25 87 THR A N 1
ATOM 652 C CA . THR A 1 87 ? 8.141 13.778 0.473 1.00 71.25 87 THR A CA 1
ATOM 653 C C . THR A 1 87 ? 6.647 13.435 0.508 1.00 71.25 87 THR A C 1
ATOM 655 O O . THR A 1 87 ? 6.157 12.781 -0.416 1.00 71.25 87 THR A O 1
ATOM 658 N N . PRO A 1 88 ? 5.903 13.866 1.548 1.00 74.44 88 PRO A N 1
ATOM 659 C CA . PRO A 1 88 ? 4.444 13.789 1.553 1.00 74.44 88 PRO A CA 1
ATOM 660 C C . PRO A 1 88 ? 3.847 14.396 0.283 1.00 74.44 88 PRO A C 1
ATOM 662 O O . PRO A 1 88 ? 4.381 15.367 -0.258 1.00 74.44 88 PRO A O 1
ATOM 665 N N . ILE A 1 89 ? 2.749 13.812 -0.191 1.00 77.44 89 ILE A N 1
ATOM 666 C CA . ILE A 1 89 ? 2.104 14.239 -1.433 1.00 77.44 89 ILE A CA 1
ATOM 667 C C . ILE A 1 89 ? 0.814 14.962 -1.105 1.00 77.44 89 ILE A C 1
ATOM 669 O O . ILE A 1 89 ? -0.079 14.403 -0.468 1.00 77.44 89 ILE A O 1
ATOM 673 N N . SER A 1 90 ? 0.707 16.198 -1.573 1.00 77.25 90 SER A N 1
ATOM 674 C CA . SER A 1 90 ? -0.513 16.985 -1.468 1.00 77.25 90 SER A CA 1
ATOM 675 C C . SER A 1 90 ? -1.513 16.533 -2.520 1.00 77.25 90 SER A C 1
ATOM 677 O O . SER A 1 90 ? -1.298 16.732 -3.715 1.00 77.25 90 SER A O 1
ATOM 679 N N . ILE A 1 91 ? -2.628 15.960 -2.077 1.00 75.81 91 ILE A N 1
ATOM 680 C CA . ILE A 1 91 ? -3.763 15.671 -2.952 1.00 75.81 91 ILE A CA 1
ATOM 681 C C . ILE A 1 91 ? -4.742 16.847 -2.929 1.00 75.81 91 ILE A C 1
ATOM 683 O O . ILE A 1 91 ? -5.169 17.309 -1.864 1.00 75.81 91 ILE A O 1
ATOM 687 N N . THR A 1 92 ? -5.070 17.350 -4.121 1.00 66.38 92 THR A N 1
ATOM 688 C CA . THR A 1 92 ? -6.006 18.462 -4.322 1.00 66.38 92 THR A CA 1
ATOM 689 C C . THR A 1 92 ? -7.246 17.922 -5.019 1.00 66.38 92 THR A C 1
ATOM 691 O O . THR A 1 92 ? -7.225 17.693 -6.221 1.00 66.38 92 THR A O 1
ATOM 694 N N . GLY A 1 93 ? -8.324 17.716 -4.263 1.00 63.06 93 GLY A N 1
ATOM 695 C CA . GLY A 1 93 ? -9.556 17.113 -4.776 1.00 63.06 93 GLY A CA 1
ATOM 696 C C . GLY A 1 93 ? -9.723 15.643 -4.387 1.00 63.06 93 GLY A C 1
ATOM 697 O O . GLY A 1 93 ? -8.873 15.062 -3.712 1.00 63.06 93 GLY A O 1
ATOM 698 N N . GLY A 1 94 ? -10.890 15.096 -4.734 1.00 69.38 94 GLY A N 1
ATOM 699 C CA . GLY A 1 94 ? -11.279 13.718 -4.432 1.00 69.38 94 GLY A CA 1
ATOM 700 C C . GLY A 1 94 ? -10.622 12.686 -5.351 1.00 69.38 94 GLY A C 1
ATOM 701 O O . GLY A 1 94 ? -9.833 13.022 -6.222 1.00 69.38 94 GLY A O 1
ATOM 702 N N . LEU A 1 95 ? -10.969 11.416 -5.154 1.00 78.69 95 LEU A N 1
ATOM 703 C CA . LEU A 1 95 ? -10.412 10.276 -5.883 1.00 78.69 95 LEU A CA 1
ATOM 704 C C . LEU A 1 95 ? -11.022 10.138 -7.296 1.00 78.69 95 LEU A C 1
ATOM 706 O O . LEU A 1 95 ? -12.216 9.860 -7.407 1.00 78.69 95 LEU A O 1
ATOM 710 N N . SER A 1 96 ? -10.234 10.283 -8.372 1.00 75.50 96 SER A N 1
ATOM 711 C CA . SER A 1 96 ? -10.703 10.138 -9.775 1.00 75.50 96 SER A CA 1
ATOM 712 C C . SER A 1 96 ? -10.531 8.728 -10.378 1.00 75.50 96 SER A C 1
ATOM 714 O O . SER A 1 96 ? -10.253 8.555 -11.569 1.00 75.50 96 SER A O 1
ATOM 716 N N . CYS A 1 97 ? -10.680 7.682 -9.566 1.00 81.44 97 CYS A N 1
ATOM 717 C CA . CYS A 1 97 ? -10.531 6.299 -10.022 1.00 81.44 97 CYS A CA 1
ATOM 718 C C . CYS A 1 97 ? -11.892 5.715 -10.435 1.00 81.44 97 CYS A C 1
ATOM 720 O O . CYS A 1 97 ? -12.577 5.104 -9.617 1.00 81.44 97 CYS A O 1
ATOM 722 N N . SER A 1 98 ? -12.303 5.924 -11.689 1.00 76.25 98 SER A N 1
ATOM 723 C CA . SER A 1 98 ? -13.623 5.487 -12.185 1.00 76.25 98 SER A CA 1
ATOM 724 C C . SER A 1 98 ? -13.684 4.030 -12.660 1.00 76.25 98 SER A C 1
ATOM 726 O O . SER A 1 98 ? -14.781 3.510 -12.842 1.00 76.25 98 SER A O 1
ATOM 728 N N . SER A 1 99 ? -12.534 3.382 -12.863 1.00 81.88 99 SER A N 1
ATOM 729 C CA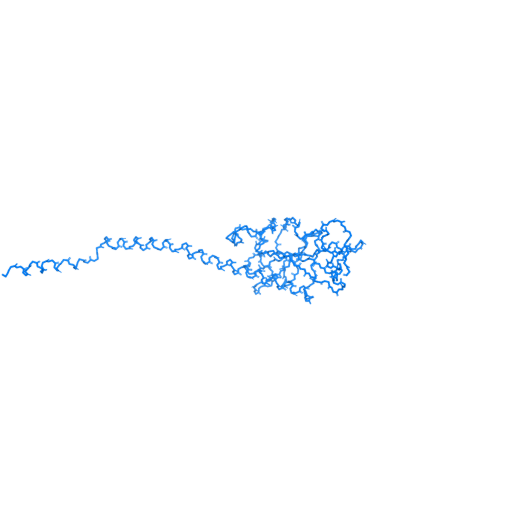 . SER A 1 99 ? -12.434 2.029 -13.421 1.00 81.88 99 SER A CA 1
ATOM 730 C C . SER A 1 99 ? -11.651 1.099 -12.501 1.00 81.88 99 SER A C 1
ATOM 732 O O . SER A 1 99 ? -10.653 1.501 -11.900 1.00 81.88 99 SER A O 1
ATOM 734 N N . ASP A 1 100 ? -12.077 -0.160 -12.452 1.00 81.88 100 ASP A N 1
ATOM 735 C CA . ASP A 1 100 ? -11.413 -1.212 -11.684 1.00 81.88 100 ASP A CA 1
ATOM 736 C C . ASP A 1 100 ? -10.071 -1.598 -12.298 1.00 81.88 100 ASP A C 1
ATOM 738 O O . ASP A 1 100 ? -9.957 -1.768 -13.514 1.00 81.88 100 ASP A O 1
ATOM 742 N N . GLY A 1 101 ? -9.055 -1.778 -11.451 1.00 81.69 101 GLY A N 1
ATOM 743 C CA . GLY A 1 101 ? -7.761 -2.314 -11.875 1.00 81.69 101 GLY A CA 1
ATOM 744 C C . GLY A 1 101 ? -7.010 -1.413 -12.857 1.00 81.69 101 GLY A C 1
ATOM 745 O O . GLY A 1 101 ? -6.206 -1.903 -13.650 1.00 81.69 101 GLY A O 1
ATOM 746 N N . GLN A 1 102 ? -7.274 -0.107 -12.826 1.00 85.75 102 GLN A N 1
ATOM 747 C CA . GLN A 1 102 ? -6.599 0.880 -13.661 1.00 85.75 102 GLN A CA 1
ATOM 748 C C . GLN A 1 102 ? -5.928 1.965 -12.820 1.00 85.75 102 GLN A C 1
ATOM 750 O O . GLN A 1 102 ? -6.263 2.207 -11.655 1.00 85.75 102 GLN A O 1
ATOM 755 N N . TYR A 1 103 ? -4.958 2.632 -13.446 1.00 88.75 103 TYR A N 1
ATOM 756 C CA . TYR A 1 103 ? -4.397 3.865 -12.917 1.00 88.75 103 TYR A CA 1
ATOM 757 C C . TYR A 1 103 ? -5.465 4.954 -12.894 1.00 88.75 103 TYR A C 1
ATOM 759 O O . TYR A 1 103 ? -6.261 5.087 -13.825 1.00 88.75 103 TYR A O 1
ATOM 767 N N . CYS A 1 104 ? -5.473 5.733 -11.823 1.00 87.50 104 CYS A N 1
ATOM 768 C CA . CYS A 1 104 ? -6.384 6.853 -11.684 1.00 87.50 104 CYS A CA 1
ATOM 769 C C . CYS A 1 104 ? -5.935 8.012 -12.581 1.00 87.50 104 CYS A C 1
ATOM 771 O O . CYS A 1 104 ? -4.756 8.129 -12.926 1.00 87.50 104 CYS A O 1
ATOM 773 N N . SER A 1 105 ? -6.886 8.865 -12.961 1.00 75.62 105 SER A N 1
ATOM 774 C CA . SER A 1 105 ? -6.629 9.974 -13.892 1.00 75.62 105 SER A CA 1
ATOM 775 C C . SER A 1 105 ? -5.771 11.079 -13.265 1.00 75.62 105 SER A C 1
ATOM 777 O O . SER A 1 105 ? -5.116 11.832 -13.985 1.00 75.62 105 SER A O 1
ATOM 779 N N . ASP A 1 106 ? -5.755 11.158 -11.931 1.00 66.19 106 ASP A N 1
ATOM 780 C CA . ASP A 1 106 ? -4.917 12.086 -11.177 1.00 66.19 106 ASP A CA 1
ATOM 781 C C . ASP A 1 106 ? -3.449 11.658 -11.250 1.00 66.19 106 ASP A C 1
ATOM 783 O O . ASP A 1 106 ? -2.996 10.733 -10.569 1.00 66.19 106 ASP A O 1
ATOM 787 N N . ASP A 1 107 ? -2.687 12.366 -12.077 1.00 62.34 107 ASP A N 1
ATOM 788 C CA . ASP A 1 107 ? -1.237 12.299 -12.033 1.00 62.34 107 ASP A CA 1
ATOM 789 C C . ASP A 1 107 ? -0.739 13.059 -10.800 1.00 62.34 107 ASP A C 1
ATOM 791 O O . ASP A 1 107 ? -1.104 14.217 -10.592 1.00 62.34 107 ASP A O 1
ATOM 795 N N . LEU A 1 108 ? 0.143 12.458 -9.997 1.00 71.44 108 LEU A N 1
ATOM 796 C CA . LEU A 1 108 ? 0.698 13.104 -8.792 1.00 71.44 108 LEU A CA 1
ATOM 797 C C . LEU A 1 108 ? 1.767 14.169 -9.133 1.00 71.44 108 LEU A C 1
ATOM 799 O O . LEU A 1 108 ? 2.522 14.622 -8.268 1.00 71.44 108 LEU A O 1
ATOM 803 N N . GLY A 1 109 ? 1.819 14.586 -10.400 1.00 60.47 109 GLY A N 1
ATOM 804 C CA . GLY A 1 109 ? 2.805 15.494 -10.971 1.00 60.47 109 GLY A CA 1
ATOM 805 C C . GLY A 1 109 ? 4.124 14.808 -11.338 1.00 60.47 109 GLY A C 1
ATOM 806 O O . GLY A 1 109 ? 4.409 13.684 -10.922 1.00 60.47 109 GLY A O 1
ATOM 807 N N . ASN A 1 110 ? 4.931 15.523 -12.132 1.00 57.53 110 ASN A N 1
ATOM 808 C CA . ASN A 1 110 ? 6.194 15.079 -12.735 1.00 57.53 110 ASN A CA 1
ATOM 809 C C . ASN A 1 110 ? 7.128 14.371 -11.737 1.00 57.53 110 ASN A C 1
ATOM 811 O O . ASN A 1 110 ? 7.937 15.017 -11.071 1.00 57.53 110 ASN A O 1
ATOM 815 N N . GLY A 1 111 ? 7.060 13.039 -11.690 1.00 66.19 111 GLY A N 1
ATOM 816 C CA . GLY A 1 111 ? 8.004 12.202 -10.954 1.00 66.19 111 GLY A CA 1
ATOM 817 C C . GLY A 1 111 ? 7.612 11.815 -9.530 1.00 66.19 111 GLY A C 1
ATOM 818 O O . GLY A 1 111 ? 8.494 11.435 -8.759 1.00 66.19 111 GLY A O 1
ATOM 819 N N . ASN A 1 112 ? 6.329 11.905 -9.169 1.00 75.94 112 ASN A N 1
ATOM 820 C CA . ASN A 1 112 ? 5.811 11.455 -7.869 1.00 75.94 112 ASN A CA 1
ATOM 821 C C . ASN A 1 112 ? 5.010 10.147 -7.968 1.00 75.94 112 ASN A C 1
ATOM 823 O O . ASN A 1 112 ? 4.254 9.821 -7.052 1.00 75.94 112 ASN A O 1
ATOM 827 N N . GLY A 1 113 ? 5.177 9.388 -9.053 1.00 81.56 113 GLY A N 1
ATOM 828 C CA . GLY A 1 113 ? 4.438 8.150 -9.295 1.00 81.56 113 GLY A CA 1
ATOM 829 C C . GLY A 1 113 ? 2.974 8.387 -9.674 1.00 81.56 113 GLY A C 1
ATOM 830 O O . GLY A 1 113 ? 2.598 9.460 -10.139 1.00 81.56 113 GLY A O 1
ATOM 831 N N . GLN A 1 114 ? 2.151 7.360 -9.495 1.00 87.94 114 GLN A N 1
ATOM 832 C CA . GLN A 1 114 ? 0.738 7.322 -9.871 1.00 87.94 114 GLN A CA 1
ATOM 833 C C . GLN A 1 114 ? -0.113 6.704 -8.769 1.00 87.94 114 GLN A C 1
ATOM 835 O O . GLN A 1 114 ? 0.385 5.991 -7.896 1.00 87.94 114 GLN A O 1
ATOM 840 N N . LEU A 1 115 ? -1.417 6.954 -8.843 1.00 89.81 115 LEU A N 1
ATOM 841 C CA . LEU A 1 115 ? -2.411 6.239 -8.056 1.00 89.81 115 LEU A CA 1
ATOM 842 C C . LEU A 1 115 ? -2.993 5.087 -8.876 1.00 89.81 115 LEU A C 1
ATOM 844 O O . LEU A 1 115 ? -3.281 5.244 -10.062 1.00 89.81 115 LEU A O 1
ATOM 848 N N . PHE A 1 116 ? -3.184 3.940 -8.241 1.00 91.56 116 PHE A N 1
ATOM 849 C CA . PHE A 1 116 ? -3.804 2.755 -8.815 1.00 91.56 116 PHE A CA 1
ATOM 850 C C . PHE A 1 116 ? -4.939 2.285 -7.911 1.00 91.56 116 PHE A C 1
ATOM 852 O O . PHE A 1 116 ? -4.782 2.214 -6.690 1.00 91.56 116 PHE A O 1
ATOM 859 N N . CYS A 1 117 ? -6.083 1.967 -8.507 1.00 92.38 117 CYS A N 1
ATOM 860 C CA . CYS A 1 117 ? -7.257 1.549 -7.761 1.00 92.38 117 CYS A CA 1
ATOM 861 C C . CYS A 1 117 ? -7.378 0.027 -7.678 1.00 92.38 117 CYS A C 1
ATOM 863 O O . CYS A 1 117 ? -7.387 -0.667 -8.697 1.00 92.38 117 CYS A O 1
ATOM 865 N N . VAL A 1 118 ? -7.541 -0.477 -6.455 1.00 92.75 118 VAL A N 1
ATOM 866 C CA . VAL A 1 118 ? -7.961 -1.851 -6.184 1.00 92.75 118 VAL A CA 1
ATOM 867 C C . VAL A 1 118 ? -9.337 -1.802 -5.532 1.00 92.75 118 VAL A C 1
ATOM 869 O O . VAL A 1 118 ? -9.467 -1.507 -4.343 1.00 92.75 118 VAL A O 1
ATOM 872 N N . ASN A 1 119 ? -10.351 -2.087 -6.343 1.00 91.81 119 ASN A N 1
ATOM 873 C CA . ASN A 1 119 ? -11.733 -2.204 -5.908 1.00 91.81 119 ASN A CA 1
ATOM 874 C C . ASN A 1 119 ? -11.924 -3.490 -5.089 1.00 91.81 119 ASN A C 1
ATOM 876 O O . ASN A 1 119 ? -11.475 -4.570 -5.494 1.00 91.81 119 ASN A O 1
ATOM 880 N N . GLY A 1 120 ? -12.539 -3.358 -3.917 1.00 87.81 120 GLY A N 1
ATOM 881 C CA . GLY A 1 120 ? -12.836 -4.462 -3.010 1.00 87.81 120 GLY A CA 1
ATOM 882 C C . GLY A 1 120 ? -14.328 -4.758 -2.864 1.00 87.81 120 GLY A C 1
ATOM 883 O O . GLY A 1 120 ? -14.683 -5.585 -2.019 1.00 87.81 120 GLY A O 1
ATOM 884 N N . ASP A 1 121 ? -15.186 -4.084 -3.629 1.00 88.25 121 ASP A N 1
ATOM 885 C CA . ASP A 1 121 ? -16.636 -4.256 -3.621 1.00 88.25 121 ASP A CA 1
ATOM 886 C C . ASP A 1 121 ? -17.235 -4.453 -5.031 1.00 88.25 121 ASP A C 1
ATOM 888 O O . ASP A 1 121 ? -16.533 -4.750 -5.995 1.00 88.25 121 ASP A O 1
ATOM 892 N N . GLU A 1 122 ? -18.567 -4.444 -5.128 1.00 86.81 122 GLU A N 1
ATOM 893 C CA . GLU A 1 122 ? -19.299 -4.710 -6.378 1.00 86.81 122 GLU A CA 1
ATOM 894 C C . GLU A 1 122 ? -19.439 -3.466 -7.267 1.00 86.81 122 GLU A C 1
ATOM 896 O O . GLU A 1 122 ? -19.916 -3.564 -8.401 1.00 86.81 122 GLU A O 1
ATOM 901 N N . THR A 1 123 ? -19.067 -2.288 -6.766 1.00 86.69 123 THR A N 1
ATOM 902 C CA . THR A 1 123 ? -19.225 -1.034 -7.495 1.00 86.69 123 THR A CA 1
ATOM 903 C C . THR A 1 123 ? -17.937 -0.677 -8.197 1.00 86.69 123 THR A C 1
ATOM 905 O O . THR A 1 123 ? -16.895 -0.622 -7.572 1.00 86.69 123 THR A O 1
ATOM 908 N N . SER A 1 124 ? -18.004 -0.365 -9.487 1.00 86.50 124 SER A N 1
ATOM 909 C CA . SER A 1 124 ? -16.811 -0.026 -10.262 1.00 86.50 124 SER A CA 1
ATOM 910 C C . SER A 1 124 ? -16.069 1.202 -9.720 1.00 86.50 124 SER A C 1
ATOM 912 O O . SER A 1 124 ? -16.689 2.237 -9.440 1.00 86.50 124 SER A O 1
ATOM 914 N N . GLY A 1 125 ? -14.744 1.122 -9.716 1.00 87.19 125 GLY A N 1
ATOM 915 C CA . GLY A 1 125 ? -13.825 2.160 -9.275 1.00 87.19 125 GLY A CA 1
ATOM 916 C C . GLY A 1 125 ? -13.552 2.111 -7.775 1.00 87.19 125 GLY A C 1
ATOM 917 O O . GLY A 1 125 ? -14.072 1.276 -7.050 1.00 87.19 125 GLY A O 1
ATOM 918 N N . CYS A 1 126 ? -12.721 3.040 -7.304 1.00 90.38 126 CYS A N 1
ATOM 919 C CA . CYS A 1 126 ? -12.450 3.175 -5.876 1.00 90.38 126 CYS A CA 1
ATOM 920 C C . CYS A 1 126 ? -13.319 4.287 -5.317 1.00 90.38 126 CYS A C 1
ATOM 922 O O . CYS A 1 126 ? -13.223 5.446 -5.738 1.00 90.38 126 CYS A O 1
ATOM 924 N N . GLN A 1 127 ? -14.137 3.951 -4.332 1.00 88.56 127 GLN A N 1
ATOM 925 C CA . GLN A 1 127 ? -15.036 4.888 -3.691 1.00 88.56 127 GLN A CA 1
ATOM 926 C C . GLN A 1 127 ? -14.469 5.362 -2.367 1.00 88.56 127 GLN A C 1
ATOM 928 O O . GLN A 1 127 ? -14.183 4.584 -1.465 1.00 88.56 127 GLN A O 1
ATOM 933 N N . VAL A 1 128 ? -14.432 6.678 -2.184 1.00 86.50 128 VAL A N 1
ATOM 934 C CA . VAL A 1 128 ? -14.004 7.315 -0.930 1.00 86.50 128 VAL A CA 1
ATOM 935 C C . VAL A 1 128 ? -14.785 6.810 0.299 1.00 86.50 128 VAL A C 1
ATOM 937 O O . VAL A 1 128 ? -14.277 6.832 1.416 1.00 86.50 128 VAL A O 1
ATOM 940 N N . GLY A 1 129 ? -16.034 6.372 0.116 1.00 84.12 129 GLY A N 1
ATOM 941 C CA . GLY A 1 129 ? -16.870 5.826 1.189 1.00 84.12 129 GLY A CA 1
ATOM 942 C C . GLY A 1 129 ? -16.672 4.333 1.468 1.00 84.12 129 GLY A C 1
ATOM 943 O O . GLY A 1 129 ? -17.174 3.852 2.485 1.00 84.12 129 GLY A O 1
ATOM 944 N N . SER A 1 130 ? -15.968 3.606 0.598 1.00 87.19 130 SER A N 1
ATOM 945 C CA . SER A 1 130 ? -15.801 2.162 0.726 1.00 87.19 130 SER A CA 1
ATOM 946 C C . SER A 1 130 ? -14.771 1.814 1.801 1.00 87.19 130 SER A C 1
ATOM 948 O O . SER A 1 130 ? -13.758 2.489 2.005 1.00 87.19 130 SER A O 1
ATOM 950 N N . LEU A 1 131 ? -15.060 0.747 2.546 1.00 84.44 131 LEU A N 1
ATOM 951 C CA . LEU A 1 131 ? -14.176 0.220 3.590 1.00 84.44 131 LEU A CA 1
ATOM 952 C C . LEU A 1 131 ? -13.217 -0.849 3.061 1.00 84.44 131 LEU A C 1
ATOM 954 O O . LEU A 1 131 ? -12.281 -1.224 3.774 1.00 84.44 131 LEU A O 1
ATOM 958 N N . THR A 1 132 ? -13.490 -1.358 1.864 1.00 89.25 132 THR A N 1
ATOM 959 C CA . THR A 1 132 ? -12.767 -2.448 1.209 1.00 89.25 132 THR A CA 1
ATOM 960 C C . THR A 1 132 ? -11.875 -1.945 0.087 1.00 89.25 132 THR A C 1
ATOM 962 O O . THR A 1 132 ? -10.857 -2.582 -0.178 1.00 89.25 132 THR A O 1
ATOM 965 N N . ASP A 1 133 ? -12.197 -0.790 -0.495 1.00 91.50 133 ASP A N 1
ATOM 966 C CA . ASP A 1 133 ? -11.404 -0.199 -1.567 1.00 91.50 133 ASP A CA 1
ATOM 967 C C . ASP A 1 133 ? -10.074 0.347 -1.066 1.00 91.50 133 ASP A C 1
ATOM 969 O O . ASP A 1 133 ? -9.976 1.070 -0.060 1.00 91.50 133 ASP A O 1
ATOM 973 N N . MET A 1 134 ? -9.039 0.019 -1.830 1.00 92.00 134 MET A N 1
ATOM 974 C CA . MET A 1 134 ? -7.666 0.389 -1.545 1.00 92.00 134 MET A CA 1
ATOM 975 C C . MET A 1 134 ? -7.098 1.183 -2.713 1.00 92.00 134 MET A C 1
ATOM 977 O O . MET A 1 134 ? -7.249 0.820 -3.878 1.00 92.00 134 MET A O 1
ATOM 981 N N . VAL A 1 135 ? -6.393 2.259 -2.385 1.00 91.88 135 VAL A N 1
ATOM 982 C CA . VAL A 1 135 ? -5.704 3.097 -3.362 1.00 91.88 135 VAL A CA 1
ATOM 983 C C . VAL A 1 135 ? -4.215 2.939 -3.148 1.00 91.88 135 VAL A C 1
ATOM 985 O O . VAL A 1 135 ? -3.685 3.194 -2.065 1.00 91.88 135 VAL A O 1
ATOM 988 N N . LEU A 1 136 ? -3.538 2.496 -4.191 1.00 92.56 136 LEU A N 1
ATOM 989 C CA . LEU A 1 136 ? -2.111 2.261 -4.200 1.00 92.56 136 LEU A CA 1
ATOM 990 C C . LEU A 1 136 ? -1.431 3.493 -4.780 1.00 92.56 136 LEU A C 1
ATOM 992 O O . LEU A 1 136 ? -1.682 3.864 -5.918 1.00 92.56 136 LEU A O 1
ATOM 996 N N . HIS A 1 137 ? -0.542 4.112 -4.021 1.00 90.12 137 HIS A N 1
ATOM 997 C CA . HIS A 1 137 ? 0.428 5.054 -4.560 1.00 90.12 137 HIS A CA 1
ATOM 998 C C . HIS A 1 137 ? 1.672 4.275 -4.960 1.00 90.12 137 HIS A C 1
ATOM 1000 O O . HIS A 1 137 ? 2.302 3.625 -4.124 1.00 90.12 137 HIS A O 1
ATOM 1006 N N . VAL A 1 138 ? 1.983 4.297 -6.248 1.00 90.38 138 VAL A N 1
ATOM 1007 C CA . VAL A 1 138 ? 2.975 3.423 -6.869 1.00 90.38 138 VAL A CA 1
ATOM 1008 C C . VAL A 1 138 ? 3.902 4.214 -7.763 1.00 90.38 138 VAL A C 1
ATOM 1010 O O . VAL A 1 138 ? 3.498 5.186 -8.394 1.00 90.38 138 VAL A O 1
ATOM 1013 N N . GLY A 1 139 ? 5.144 3.774 -7.867 1.00 88.19 139 GLY A N 1
ATOM 1014 C CA . GLY A 1 139 ? 6.064 4.328 -8.848 1.00 88.19 139 GLY A CA 1
ATOM 1015 C C . GLY A 1 139 ? 7.323 3.498 -8.985 1.00 88.19 139 GLY A C 1
ATOM 1016 O O . GLY A 1 139 ? 7.700 2.733 -8.092 1.00 88.19 139 GLY A O 1
ATOM 1017 N N . SER A 1 140 ? 7.943 3.637 -10.146 1.00 87.31 140 SER A N 1
ATOM 1018 C CA . SER A 1 140 ? 9.175 2.944 -10.501 1.00 87.31 140 SER A CA 1
ATOM 1019 C C . SER A 1 140 ? 10.386 3.843 -10.257 1.00 87.31 140 SER A C 1
ATOM 1021 O O . SER A 1 140 ? 10.337 5.045 -10.468 1.00 87.31 140 SER A O 1
ATOM 1023 N N . PHE A 1 141 ? 11.498 3.294 -9.796 1.00 83.88 141 PHE A N 1
ATOM 1024 C CA . PHE A 1 141 ? 12.738 4.037 -9.629 1.00 83.88 141 PHE A CA 1
ATOM 1025 C C . PHE A 1 141 ? 13.910 3.200 -10.115 1.00 83.88 141 PHE A C 1
ATOM 1027 O O . PHE A 1 141 ? 14.190 2.118 -9.596 1.00 83.88 141 PHE A O 1
ATOM 1034 N N . ASN A 1 142 ? 14.632 3.729 -11.088 1.00 79.56 142 ASN A N 1
ATOM 1035 C CA . ASN A 1 142 ? 15.951 3.250 -11.451 1.00 79.56 142 ASN A CA 1
ATOM 1036 C C . ASN A 1 142 ? 16.789 4.485 -11.814 1.00 79.56 142 ASN A C 1
ATOM 1038 O O . ASN A 1 142 ? 16.389 5.244 -12.697 1.00 79.56 142 ASN A O 1
ATOM 1042 N N . PRO A 1 143 ? 17.931 4.718 -11.148 1.00 71.62 143 PRO A N 1
ATOM 1043 C CA . PRO A 1 143 ? 18.791 5.856 -11.459 1.00 71.62 143 PRO A CA 1
ATOM 1044 C C . PRO A 1 143 ? 19.350 5.815 -12.894 1.00 71.62 143 PRO A C 1
ATOM 1046 O O . PRO A 1 143 ? 19.694 6.865 -13.427 1.00 71.62 143 PRO A O 1
ATOM 1049 N N . SER A 1 144 ? 19.406 4.636 -13.522 1.00 66.62 144 SER A N 1
ATOM 1050 C CA . SER A 1 144 ? 19.904 4.429 -14.889 1.00 66.62 144 SER A CA 1
ATOM 1051 C C . SER A 1 144 ? 18.823 4.552 -15.973 1.00 66.62 144 SER A C 1
ATOM 1053 O O . SER A 1 144 ? 19.159 4.714 -17.140 1.00 66.62 144 SER A O 1
ATOM 1055 N N . MET A 1 145 ? 17.531 4.556 -15.603 1.00 64.88 145 MET A N 1
ATOM 1056 C CA . MET A 1 145 ? 16.399 4.563 -16.552 1.00 64.88 145 MET A CA 1
ATOM 1057 C C . MET A 1 145 ? 16.246 5.855 -17.360 1.00 64.88 145 MET A C 1
ATOM 1059 O O . MET A 1 145 ? 15.509 5.872 -18.345 1.00 64.88 145 MET A O 1
ATOM 1063 N N . PHE A 1 146 ? 16.884 6.947 -16.935 1.00 59.03 146 PHE A N 1
ATOM 1064 C CA . PHE A 1 146 ? 16.824 8.224 -17.635 1.00 59.03 146 PHE A CA 1
ATOM 1065 C C . PHE A 1 146 ? 17.983 8.325 -18.626 1.00 59.03 146 PHE A C 1
ATOM 1067 O O . PHE A 1 146 ? 19.054 8.854 -18.323 1.00 59.03 146 PHE A O 1
ATOM 1074 N N . THR A 1 147 ? 17.769 7.839 -19.846 1.00 55.62 147 THR A N 1
ATOM 1075 C CA . THR A 1 147 ? 18.647 8.204 -20.959 1.00 55.62 147 THR A CA 1
ATOM 1076 C C . THR A 1 147 ? 18.416 9.678 -21.295 1.00 55.62 147 THR A C 1
ATOM 1078 O O . THR A 1 147 ? 17.276 10.111 -21.468 1.00 55.62 147 THR A O 1
ATOM 1081 N N . VAL A 1 148 ? 19.487 10.471 -21.394 1.00 48.81 148 VAL A N 1
ATOM 1082 C CA . VAL A 1 148 ? 19.399 11.890 -21.778 1.00 48.81 148 VAL A CA 1
ATOM 1083 C C . VAL A 1 148 ? 18.685 12.003 -23.133 1.00 48.81 148 VAL A C 1
ATOM 1085 O O . VAL A 1 148 ? 19.233 11.598 -24.153 1.00 48.81 148 VAL A O 1
ATOM 1088 N N . GLY A 1 149 ? 17.462 12.546 -23.134 1.00 48.91 149 GLY A N 1
ATOM 1089 C CA . GLY A 1 149 ? 16.649 12.760 -24.339 1.00 48.91 149 GLY A CA 1
ATOM 1090 C C . GLY A 1 149 ? 15.480 11.787 -24.561 1.00 48.91 149 GLY A C 1
ATOM 1091 O O . GLY A 1 149 ? 14.729 12.008 -25.508 1.00 48.91 149 GLY A O 1
ATOM 1092 N N . SER A 1 150 ? 15.282 10.772 -23.708 1.00 50.88 150 SER A N 1
ATOM 1093 C CA . SER A 1 150 ? 14.060 9.945 -23.692 1.00 50.88 150 SER A CA 1
ATOM 1094 C C . SER A 1 150 ? 13.128 10.393 -22.565 1.00 50.88 150 SER A C 1
ATOM 1096 O O . SER A 1 150 ? 13.567 10.556 -21.428 1.00 50.88 150 SER A O 1
ATOM 1098 N N . THR A 1 151 ? 11.844 10.598 -22.865 1.00 57.31 151 THR A N 1
ATOM 1099 C CA . THR A 1 151 ? 10.790 10.805 -21.852 1.00 57.31 151 THR A CA 1
ATOM 1100 C C . THR A 1 151 ? 10.234 9.495 -21.306 1.00 57.31 151 THR A C 1
ATOM 1102 O O . THR A 1 151 ? 9.538 9.517 -20.293 1.00 57.31 151 THR A O 1
ATOM 1105 N N . ASP A 1 152 ? 10.551 8.373 -21.959 1.00 61.75 152 ASP A N 1
ATOM 1106 C CA . ASP A 1 152 ? 10.035 7.060 -21.600 1.00 61.75 152 ASP A CA 1
ATOM 1107 C C . ASP A 1 152 ? 11.109 6.260 -20.847 1.00 61.75 152 ASP A C 1
ATOM 1109 O O . ASP A 1 152 ? 12.212 6.063 -21.373 1.00 61.75 152 ASP A O 1
ATOM 1113 N N . PRO A 1 153 ? 10.819 5.816 -19.613 1.00 71.06 153 PRO A N 1
ATOM 1114 C CA . PRO A 1 153 ? 11.746 5.023 -18.817 1.00 71.06 153 PRO A CA 1
ATOM 1115 C C . PRO A 1 153 ? 11.939 3.622 -19.409 1.00 71.06 153 PRO A C 1
ATOM 1117 O O . PRO A 1 153 ? 10.979 2.939 -19.773 1.00 71.06 153 PRO A O 1
ATOM 1120 N N . ASN A 1 154 ? 13.192 3.167 -19.471 1.00 76.75 154 ASN A N 1
ATOM 1121 C CA . ASN A 1 154 ? 13.520 1.837 -19.982 1.00 76.75 154 ASN A CA 1
ATOM 1122 C C . ASN A 1 154 ? 13.222 0.738 -18.946 1.00 76.75 154 ASN A C 1
ATOM 1124 O O . ASN A 1 154 ? 14.082 0.355 -18.153 1.00 76.75 154 ASN A O 1
ATOM 1128 N N . TYR A 1 155 ? 11.998 0.206 -18.955 1.00 80.56 155 TYR A N 1
ATOM 1129 C CA . TYR A 1 155 ? 11.580 -0.870 -18.045 1.00 80.56 155 TYR A CA 1
ATOM 1130 C C . TYR A 1 155 ? 12.325 -2.200 -18.240 1.00 80.56 155 TYR A C 1
ATOM 1132 O O . TYR A 1 155 ? 12.330 -3.016 -17.318 1.00 80.56 155 TYR A O 1
ATOM 1140 N N . ALA A 1 156 ? 13.014 -2.401 -19.371 1.00 79.62 156 ALA A N 1
ATOM 1141 C CA . ALA A 1 156 ? 13.784 -3.618 -19.641 1.00 79.62 156 ALA A CA 1
ATOM 1142 C C . ALA A 1 156 ? 15.011 -3.782 -18.721 1.00 79.62 156 ALA A C 1
ATOM 1144 O O . ALA A 1 156 ? 15.429 -4.907 -18.447 1.00 79.62 156 ALA A O 1
ATOM 1145 N N . GLU A 1 157 ? 15.548 -2.680 -18.185 1.00 79.06 157 GLU A N 1
ATOM 1146 C CA . GLU A 1 157 ? 16.670 -2.671 -17.228 1.00 79.06 157 GLU A CA 1
ATOM 1147 C C . GLU A 1 157 ? 16.240 -3.012 -15.790 1.00 79.06 157 GLU A C 1
ATOM 1149 O O . GLU A 1 157 ? 17.062 -3.087 -14.868 1.00 79.06 157 GLU A O 1
ATOM 1154 N N . GLY A 1 158 ? 14.946 -3.259 -15.579 1.00 83.50 158 GLY A N 1
ATOM 1155 C CA . GLY A 1 158 ? 14.384 -3.472 -14.256 1.00 83.50 158 GLY A CA 1
ATOM 1156 C C . GLY A 1 158 ? 14.398 -2.198 -1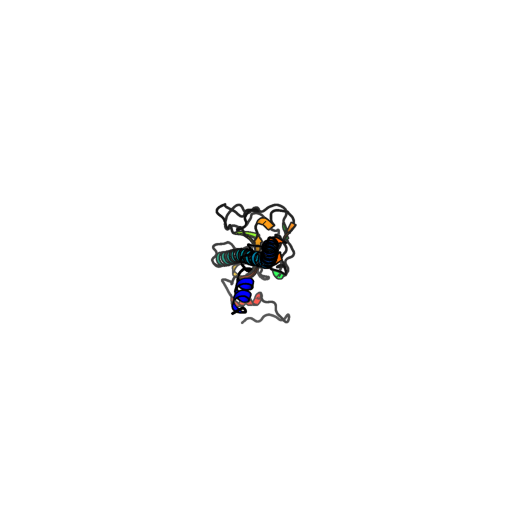3.415 1.00 83.50 158 GLY A C 1
ATOM 1157 O O . GLY A 1 158 ? 14.992 -1.173 -13.758 1.00 83.50 158 GLY A O 1
ATOM 1158 N N . TYR A 1 159 ? 13.684 -2.228 -12.299 1.00 86.00 159 TYR A N 1
ATOM 1159 C CA . TYR A 1 159 ? 13.490 -1.043 -11.468 1.00 86.00 159 TYR A CA 1
ATOM 1160 C C . TYR A 1 159 ? 13.040 -1.417 -10.062 1.00 86.00 159 TYR A C 1
ATOM 1162 O O . TYR A 1 159 ? 12.473 -2.481 -9.820 1.00 86.00 159 TYR A O 1
ATOM 1170 N N . GLN A 1 160 ? 13.273 -0.509 -9.120 1.00 86.81 160 GLN A N 1
ATOM 1171 C CA . GLN A 1 160 ? 12.673 -0.584 -7.796 1.00 86.81 160 GLN A CA 1
ATOM 1172 C C . GLN A 1 160 ? 11.239 -0.081 -7.868 1.00 86.81 160 GLN A C 1
ATOM 1174 O O . GLN A 1 160 ? 10.970 0.989 -8.407 1.00 86.81 160 GLN A O 1
ATOM 1179 N N . LEU A 1 161 ? 10.319 -0.843 -7.304 1.00 88.31 161 LEU A N 1
ATOM 1180 C CA . LEU A 1 161 ? 8.913 -0.505 -7.214 1.00 88.31 161 LEU A CA 1
ATOM 1181 C C . LEU A 1 161 ? 8.597 -0.110 -5.772 1.00 88.31 161 LEU A C 1
ATOM 1183 O O . LEU A 1 161 ? 8.698 -0.931 -4.858 1.00 88.31 161 LEU A O 1
ATOM 1187 N N . GLY A 1 162 ? 8.226 1.153 -5.577 1.00 89.62 162 GLY A N 1
ATOM 1188 C CA . GLY A 1 162 ? 7.706 1.652 -4.305 1.00 89.62 162 GLY A CA 1
ATOM 1189 C C . GLY A 1 162 ? 6.184 1.627 -4.314 1.00 89.62 162 GLY A C 1
ATOM 1190 O O . GLY A 1 162 ? 5.575 2.092 -5.278 1.00 89.62 162 GLY A O 1
ATOM 1191 N N . ILE A 1 163 ? 5.581 1.077 -3.261 1.00 91.69 163 ILE A N 1
ATOM 1192 C CA . ILE A 1 163 ? 4.130 0.936 -3.108 1.00 91.69 163 ILE A CA 1
ATOM 1193 C C . ILE A 1 163 ? 3.724 1.399 -1.713 1.00 91.69 163 ILE A C 1
ATOM 1195 O O . ILE A 1 163 ? 4.235 0.896 -0.710 1.00 91.69 163 ILE A O 1
ATOM 1199 N N . TRP A 1 164 ? 2.744 2.291 -1.642 1.00 91.31 164 TRP A N 1
ATOM 1200 C CA . TRP A 1 164 ? 2.045 2.662 -0.414 1.00 91.31 164 TRP A CA 1
ATOM 1201 C C . TRP A 1 164 ? 0.559 2.409 -0.592 1.00 91.31 164 TRP A C 1
ATOM 1203 O O . TRP A 1 164 ? -0.043 2.892 -1.546 1.00 91.31 164 TRP A O 1
ATOM 1213 N N . VAL A 1 165 ? -0.039 1.651 0.322 1.00 92.75 165 VAL A N 1
ATOM 1214 C CA . VAL A 1 165 ? -1.471 1.345 0.258 1.00 92.75 165 VAL A CA 1
ATOM 1215 C C . VAL A 1 165 ? -2.218 2.236 1.227 1.00 92.75 165 VAL A C 1
ATOM 1217 O O . VAL A 1 165 ? -1.982 2.179 2.435 1.00 92.75 165 VAL A O 1
ATOM 1220 N N . TYR A 1 166 ? -3.155 3.009 0.703 1.00 90.88 166 TYR A N 1
ATOM 1221 C CA . TYR A 1 166 ? -4.070 3.840 1.466 1.00 90.88 166 TYR A CA 1
ATOM 1222 C C . TYR A 1 166 ? -5.483 3.284 1.368 1.00 90.88 166 TYR A C 1
ATOM 1224 O O . TYR A 1 166 ? -5.855 2.600 0.416 1.00 90.88 166 TYR A O 1
ATOM 1232 N N . ARG A 1 167 ? -6.293 3.625 2.363 1.00 89.62 167 ARG A N 1
ATOM 1233 C CA . ARG A 1 167 ? -7.740 3.435 2.294 1.00 89.62 167 ARG A CA 1
ATOM 1234 C C . ARG A 1 167 ? -8.329 4.459 1.326 1.00 89.62 167 ARG A C 1
ATOM 1236 O O . ARG A 1 167 ? -7.839 5.588 1.274 1.00 89.62 167 ARG A O 1
ATOM 1243 N N . ALA A 1 168 ? -9.401 4.119 0.619 1.00 89.12 168 ALA A N 1
ATOM 1244 C CA . ALA A 1 168 ? -10.055 5.078 -0.272 1.00 89.12 168 ALA A CA 1
ATOM 1245 C C . ALA A 1 168 ? -10.578 6.335 0.464 1.00 89.12 168 ALA A C 1
ATOM 1247 O O . ALA A 1 168 ? -10.542 7.439 -0.083 1.00 89.12 168 ALA A O 1
ATOM 1248 N N . ASP A 1 169 ? -10.956 6.219 1.744 1.00 87.38 169 ASP A N 1
ATOM 1249 C CA . ASP A 1 169 ? -11.375 7.361 2.576 1.00 87.38 169 ASP A CA 1
ATOM 1250 C C . ASP A 1 169 ? -10.251 8.366 2.886 1.00 87.38 169 ASP A C 1
ATOM 1252 O O . ASP A 1 169 ? -10.531 9.498 3.292 1.00 87.38 169 ASP A O 1
ATOM 1256 N N . ALA A 1 170 ? -8.986 8.010 2.628 1.00 87.81 170 ALA A N 1
ATOM 1257 C CA . ALA A 1 170 ? -7.854 8.934 2.678 1.00 87.81 170 ALA A CA 1
ATOM 1258 C C . ALA A 1 170 ? -8.011 10.102 1.692 1.00 87.81 170 ALA A C 1
ATOM 1260 O O . ALA A 1 170 ? -7.401 11.151 1.886 1.00 87.81 170 ALA A O 1
ATOM 1261 N N . PHE A 1 171 ? -8.845 9.953 0.662 1.00 88.19 171 PHE A N 1
ATOM 1262 C CA . PHE A 1 171 ? -9.038 10.927 -0.414 1.00 88.19 171 PHE A CA 1
ATOM 1263 C C . PHE A 1 171 ? -10.335 11.734 -0.265 1.00 88.19 171 PHE A C 1
ATOM 1265 O O . PHE A 1 171 ? -10.718 12.464 -1.174 1.00 88.19 171 PHE A O 1
ATOM 1272 N N . LYS A 1 172 ? -11.022 11.630 0.882 1.00 86.06 172 LYS A N 1
ATOM 1273 C CA . LYS A 1 172 ? -12.268 12.373 1.138 1.00 86.06 172 LYS A CA 1
ATOM 1274 C C . LYS A 1 172 ? -12.079 13.881 1.198 1.00 86.06 172 LYS A C 1
ATOM 1276 O O . LYS A 1 172 ? -12.953 14.636 0.788 1.00 86.06 172 LYS A O 1
ATOM 1281 N N . GLU A 1 173 ? -10.946 14.301 1.736 1.00 82.25 173 GLU A N 1
ATOM 1282 C CA . GLU A 1 173 ? -10.598 15.701 1.939 1.00 82.25 173 GLU A CA 1
ATOM 1283 C C . GLU A 1 173 ? -9.264 15.984 1.255 1.00 82.25 173 GLU A C 1
ATOM 1285 O O . GLU A 1 173 ? -8.406 15.102 1.175 1.00 82.25 173 GLU A O 1
ATOM 1290 N N . SER A 1 174 ? -9.052 17.214 0.794 1.00 83.06 174 SER A N 1
ATOM 1291 C CA . SER A 1 174 ? -7.729 17.659 0.346 1.00 83.06 174 SER A CA 1
ATOM 1292 C C . SER A 1 174 ? -6.730 17.629 1.503 1.00 83.06 174 SER A C 1
ATOM 1294 O O . SER A 1 174 ? -7.097 17.891 2.649 1.00 83.06 174 SER A O 1
ATOM 1296 N N . GLY A 1 175 ? -5.464 17.339 1.223 1.00 83.19 175 GLY A N 1
ATOM 1297 C CA . GLY A 1 175 ? -4.409 17.362 2.238 1.00 83.19 175 GLY A CA 1
ATOM 1298 C C . GLY A 1 175 ? -3.224 16.480 1.876 1.00 83.19 175 GLY A C 1
ATOM 1299 O O . GLY A 1 175 ? -3.199 15.872 0.811 1.00 83.19 175 GLY A O 1
ATOM 1300 N N . GLU A 1 176 ? -2.248 16.393 2.771 1.00 86.56 176 GLU A N 1
ATOM 1301 C CA . GLU A 1 176 ? -1.033 15.611 2.539 1.00 86.56 176 GLU A CA 1
ATOM 1302 C C . GLU A 1 176 ? -1.233 14.136 2.904 1.00 86.56 176 GLU A C 1
ATOM 1304 O O . GLU A 1 176 ? -1.604 13.802 4.035 1.00 86.56 176 GLU A O 1
ATOM 1309 N N . LEU A 1 177 ? -0.961 13.245 1.950 1.00 85.06 177 LEU A N 1
ATOM 1310 C CA . LEU A 1 177 ? -0.755 11.827 2.217 1.00 85.06 177 LEU A CA 1
ATOM 1311 C C . LEU A 1 177 ? 0.601 11.657 2.896 1.00 85.06 177 LEU A C 1
ATOM 1313 O O . LEU A 1 177 ? 1.642 12.066 2.372 1.00 85.06 177 LEU A O 1
ATOM 1317 N N . LYS A 1 178 ? 0.582 11.057 4.084 1.00 84.94 178 LYS A N 1
ATOM 1318 C CA . LYS A 1 178 ? 1.799 10.721 4.819 1.00 84.94 178 LYS A CA 1
ATOM 1319 C C . LYS A 1 178 ? 2.415 9.475 4.214 1.00 84.94 178 LYS A C 1
ATOM 1321 O O . LYS A 1 178 ? 1.718 8.643 3.664 1.00 84.94 178 LYS A O 1
ATOM 1326 N N . LYS A 1 179 ? 3.714 9.309 4.412 1.00 77.62 179 LYS A N 1
ATOM 1327 C CA . LYS A 1 179 ? 4.461 8.141 3.941 1.00 77.62 179 LYS A CA 1
ATOM 1328 C C . LYS A 1 179 ? 4.843 7.177 5.059 1.00 77.62 179 LYS A C 1
ATOM 1330 O O . LYS A 1 179 ? 5.038 5.986 4.829 1.00 77.62 179 LYS A O 1
ATOM 1335 N N . GLU A 1 180 ? 4.982 7.703 6.271 1.00 76.56 180 GLU A N 1
ATOM 1336 C CA . GLU A 1 180 ? 5.387 6.914 7.422 1.00 76.56 180 GLU A CA 1
ATOM 1337 C C . GLU A 1 180 ? 4.235 6.044 7.910 1.00 76.56 180 GLU A C 1
ATOM 1339 O O . GLU A 1 180 ? 3.112 6.514 8.118 1.00 76.56 180 GLU A O 1
ATOM 1344 N N . LEU A 1 181 ? 4.551 4.769 8.127 1.00 74.56 181 LEU A N 1
ATOM 1345 C CA . LEU A 1 181 ? 3.710 3.872 8.900 1.00 74.56 181 LEU A CA 1
ATOM 1346 C C . LEU A 1 181 ? 3.596 4.430 10.325 1.00 74.56 181 LEU A C 1
ATOM 1348 O O . LEU A 1 181 ? 4.626 4.668 10.961 1.00 74.56 181 LEU A O 1
ATOM 1352 N N . PRO A 1 182 ? 2.383 4.648 10.852 1.00 65.75 182 PRO A N 1
ATOM 1353 C CA . PRO A 1 182 ? 2.243 5.129 12.214 1.00 65.75 182 PRO A CA 1
ATOM 1354 C C . PRO A 1 182 ? 2.798 4.099 13.206 1.00 65.75 182 PRO A C 1
ATOM 1356 O O . PRO A 1 182 ? 2.726 2.886 13.007 1.00 65.75 182 PRO A O 1
ATOM 1359 N N . SER A 1 183 ? 3.353 4.601 14.307 1.00 60.12 183 SER A N 1
ATOM 1360 C CA . SER A 1 183 ? 4.092 3.817 15.304 1.00 60.12 183 SER A CA 1
ATOM 1361 C C . SER A 1 183 ? 3.245 2.796 16.074 1.00 60.12 183 SER A C 1
ATOM 1363 O O . SER A 1 183 ? 3.791 1.987 16.822 1.00 60.12 183 SER A O 1
ATOM 1365 N N . THR A 1 184 ? 1.916 2.808 15.921 1.00 60.28 184 THR A N 1
ATOM 1366 C CA . THR A 1 184 ? 1.008 1.897 16.628 1.00 60.28 184 THR A CA 1
ATOM 1367 C C . THR A 1 184 ? -0.151 1.433 15.748 1.00 60.28 184 THR A C 1
ATOM 1369 O O . THR A 1 184 ? -0.900 2.233 15.198 1.00 60.28 184 THR A O 1
ATOM 1372 N N . ILE A 1 185 ? -0.382 0.116 15.715 1.00 55.97 185 ILE A N 1
ATOM 1373 C CA . ILE A 1 185 ? -1.474 -0.532 14.959 1.00 55.97 185 ILE A CA 1
ATOM 1374 C C . ILE A 1 185 ? -2.851 0.045 15.351 1.00 55.97 185 ILE A C 1
ATOM 1376 O O . ILE A 1 185 ? -3.715 0.243 14.501 1.00 55.97 185 ILE A O 1
ATOM 1380 N N . VAL A 1 186 ? -3.012 0.427 16.625 1.00 53.53 186 VAL A N 1
ATOM 1381 C CA . VAL A 1 186 ? -4.236 1.043 17.165 1.00 53.53 186 VAL A CA 1
ATOM 1382 C C . VAL A 1 186 ? -4.545 2.400 16.512 1.00 53.53 186 VAL A C 1
ATOM 1384 O O . VAL A 1 186 ? -5.717 2.730 16.332 1.00 53.53 186 VAL A O 1
ATOM 1387 N N . THR A 1 187 ? -3.527 3.167 16.101 1.00 54.44 187 THR A N 1
ATOM 1388 C CA . THR A 1 187 ? -3.717 4.451 15.399 1.00 54.44 187 THR A CA 1
ATOM 1389 C C . THR A 1 187 ? -3.838 4.289 13.880 1.00 54.44 187 THR A C 1
ATOM 1391 O O . THR A 1 187 ? -4.548 5.086 13.262 1.00 54.44 187 THR A O 1
ATOM 1394 N N . ASN A 1 188 ? -3.269 3.222 13.296 1.00 53.25 188 ASN A N 1
ATOM 1395 C CA . ASN A 1 188 ? -3.313 2.922 11.850 1.00 53.25 188 ASN A CA 1
ATOM 1396 C C . ASN A 1 188 ? -4.732 2.776 11.287 1.00 53.25 188 ASN A C 1
ATOM 1398 O O . ASN A 1 188 ? -4.961 3.035 10.111 1.00 53.25 188 ASN A O 1
ATOM 1402 N N . ALA A 1 189 ? -5.695 2.340 12.101 1.00 52.31 189 ALA A N 1
ATOM 1403 C CA . ALA A 1 189 ? -7.012 1.956 11.596 1.00 52.31 189 ALA A CA 1
ATOM 1404 C C . ALA A 1 189 ? -8.145 2.956 11.857 1.00 52.31 189 ALA A C 1
ATOM 1406 O O . ALA A 1 189 ? -9.219 2.803 11.271 1.00 52.31 189 ALA A O 1
ATOM 1407 N N . ILE A 1 190 ? -7.936 3.936 12.741 1.00 59.91 190 ILE A N 1
ATOM 1408 C CA . ILE A 1 190 ? -8.982 4.890 13.154 1.00 59.91 190 ILE A CA 1
ATOM 1409 C C . ILE A 1 190 ? -8.462 6.332 13.168 1.00 59.91 190 ILE A C 1
ATOM 1411 O O . ILE A 1 190 ? -9.203 7.244 12.821 1.00 59.91 190 ILE A O 1
ATOM 1415 N N . GLY A 1 191 ? -7.203 6.557 13.559 1.00 64.56 191 GLY A N 1
ATOM 1416 C CA . GLY A 1 191 ? -6.731 7.898 13.911 1.00 64.56 191 GLY A CA 1
ATOM 1417 C C . GLY A 1 191 ? -6.261 8.754 12.738 1.00 64.56 191 GLY A C 1
ATOM 1418 O O . GLY A 1 191 ? -6.322 9.976 12.824 1.00 64.56 191 GLY A O 1
ATOM 1419 N N . ASN A 1 192 ? -5.769 8.146 11.654 1.00 77.94 192 ASN A N 1
ATOM 1420 C CA . ASN A 1 192 ? -5.197 8.905 10.546 1.00 77.94 192 ASN A CA 1
ATOM 1421 C C . ASN A 1 192 ? -5.379 8.191 9.200 1.00 77.94 192 ASN A C 1
ATOM 1423 O O . ASN A 1 192 ? -4.542 7.381 8.810 1.00 77.94 192 ASN A O 1
ATOM 1427 N N . SER A 1 193 ? -6.451 8.522 8.476 1.00 80.94 193 SER A N 1
ATOM 1428 C CA . SER A 1 193 ? -6.720 7.972 7.138 1.00 80.94 193 SER A CA 1
ATOM 1429 C C . SER A 1 193 ? -5.661 8.365 6.104 1.00 80.94 193 SER A C 1
ATOM 1431 O O . SER A 1 193 ? -5.481 7.648 5.131 1.00 80.94 193 SER A O 1
ATOM 1433 N N . LYS A 1 194 ? -4.916 9.456 6.327 1.00 86.00 194 LYS A N 1
ATOM 1434 C CA . LYS A 1 194 ? -3.851 9.932 5.429 1.00 86.00 194 LYS A CA 1
ATOM 1435 C C . LYS A 1 194 ? -2.544 9.152 5.549 1.00 86.00 194 LYS A C 1
ATOM 1437 O O . LYS A 1 194 ? -1.627 9.415 4.780 1.00 86.00 194 LYS A O 1
ATOM 1442 N N . ALA A 1 195 ? -2.412 8.263 6.532 1.00 86.50 195 ALA A N 1
ATOM 1443 C CA . ALA A 1 195 ? -1.251 7.389 6.644 1.00 86.50 195 ALA A CA 1
ATOM 1444 C C . ALA A 1 195 ? -1.476 6.075 5.882 1.00 86.50 195 ALA A C 1
ATOM 1446 O O . ALA A 1 195 ? -2.610 5.589 5.827 1.00 86.50 195 ALA A O 1
ATOM 1447 N N . PRO A 1 196 ? -0.416 5.479 5.317 1.00 88.81 196 PRO A N 1
ATOM 1448 C CA . PRO A 1 196 ? -0.536 4.227 4.603 1.00 88.81 196 PRO A CA 1
ATOM 1449 C C . PRO A 1 196 ? -0.763 3.087 5.597 1.00 88.81 196 PRO A C 1
ATOM 1451 O O . PRO A 1 196 ? -0.216 3.074 6.703 1.00 88.81 196 PRO A O 1
ATOM 1454 N N . LEU A 1 197 ? -1.553 2.099 5.182 1.00 88.44 197 LEU A N 1
ATOM 1455 C CA . LEU A 1 197 ? -1.737 0.853 5.923 1.00 88.44 197 LEU A CA 1
ATOM 1456 C C .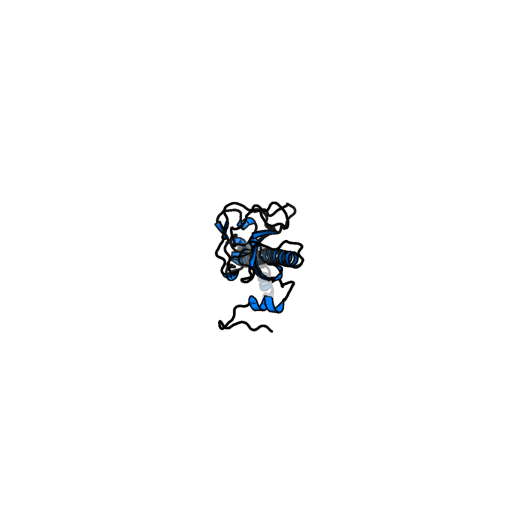 LEU A 1 197 ? -0.484 -0.021 5.847 1.00 88.44 197 LEU A C 1
ATOM 1458 O O . LEU A 1 197 ? -0.117 -0.650 6.837 1.00 88.44 197 LEU A O 1
ATOM 1462 N N . ILE A 1 198 ? 0.161 -0.043 4.676 1.00 89.69 198 ILE A N 1
ATOM 1463 C CA . ILE A 1 198 ? 1.432 -0.722 4.414 1.00 89.69 198 ILE A CA 1
ATOM 1464 C C . ILE A 1 198 ? 2.274 0.066 3.415 1.00 89.69 198 ILE A C 1
ATOM 1466 O O . ILE A 1 198 ? 1.747 0.787 2.566 1.00 89.69 198 ILE A O 1
ATOM 1470 N N . SER A 1 199 ? 3.584 -0.141 3.494 1.00 89.19 199 SER A N 1
ATOM 1471 C CA . SER A 1 199 ? 4.547 0.286 2.487 1.00 89.19 199 SER A CA 1
ATOM 1472 C C . SER A 1 199 ? 5.393 -0.915 2.078 1.00 89.19 199 SER A C 1
ATOM 1474 O O . SER A 1 199 ? 5.888 -1.642 2.941 1.00 89.19 199 SER A O 1
ATOM 1476 N N . ILE A 1 200 ? 5.525 -1.142 0.773 1.00 89.31 200 ILE A N 1
ATOM 1477 C CA . ILE A 1 200 ? 6.344 -2.206 0.199 1.00 89.31 200 ILE A CA 1
ATOM 1478 C C . ILE A 1 200 ? 7.299 -1.567 -0.798 1.00 89.31 200 ILE A C 1
ATOM 1480 O O . ILE A 1 200 ? 6.869 -0.919 -1.746 1.00 89.31 200 ILE A O 1
ATOM 1484 N N . ASN A 1 201 ? 8.591 -1.804 -0.599 1.00 88.50 201 ASN A N 1
ATOM 1485 C CA . ASN A 1 201 ? 9.599 -1.577 -1.621 1.00 88.50 201 ASN A CA 1
ATOM 1486 C C . ASN A 1 201 ? 10.019 -2.944 -2.143 1.00 88.50 201 ASN A C 1
ATOM 1488 O O . ASN A 1 201 ? 10.487 -3.790 -1.378 1.00 88.50 201 ASN A O 1
ATOM 1492 N N . THR A 1 202 ? 9.804 -3.175 -3.428 1.00 88.94 202 THR A N 1
ATOM 1493 C CA . THR A 1 202 ? 10.187 -4.411 -4.103 1.00 88.94 202 THR A CA 1
ATOM 1494 C C . THR A 1 202 ? 10.950 -4.086 -5.375 1.00 88.94 202 THR A C 1
ATOM 1496 O O . THR A 1 202 ? 11.197 -2.921 -5.686 1.00 88.94 202 THR A O 1
ATOM 1499 N N . GLU A 1 203 ? 11.364 -5.112 -6.094 1.00 85.06 203 GLU A N 1
ATOM 1500 C CA . GLU A 1 203 ? 12.141 -4.961 -7.304 1.00 85.06 203 GLU A CA 1
ATOM 1501 C C . GLU A 1 203 ? 11.520 -5.773 -8.428 1.00 85.06 203 GLU A C 1
ATOM 1503 O O . GLU A 1 203 ? 11.111 -6.917 -8.228 1.00 85.06 203 GLU A O 1
ATOM 1508 N N . VAL A 1 204 ? 11.453 -5.154 -9.600 1.00 86.19 204 VAL A N 1
ATOM 1509 C CA . VAL A 1 204 ? 11.039 -5.799 -10.837 1.00 86.19 204 VAL A CA 1
ATOM 1510 C C . VAL A 1 204 ? 12.299 -6.110 -11.621 1.00 86.19 204 VAL A C 1
ATOM 1512 O O . VAL A 1 204 ? 13.103 -5.218 -11.917 1.00 86.19 204 VAL A O 1
ATOM 1515 N N . THR A 1 205 ? 12.498 -7.396 -11.898 1.00 82.88 205 THR A N 1
ATOM 1516 C CA . THR A 1 205 ? 13.725 -7.878 -12.519 1.00 82.88 205 THR A CA 1
ATOM 1517 C C . THR A 1 205 ? 13.823 -7.424 -13.975 1.00 82.88 205 THR A C 1
ATOM 1519 O O . THR A 1 205 ? 12.824 -7.486 -14.691 1.00 82.88 205 THR A O 1
ATOM 1522 N N . PRO A 1 206 ? 15.020 -7.028 -14.432 1.00 80.12 206 PRO A N 1
ATOM 1523 C CA . PRO A 1 206 ? 15.291 -6.788 -15.847 1.00 80.12 206 PRO A CA 1
ATOM 1524 C C . PRO A 1 206 ? 14.998 -8.013 -16.716 1.00 80.12 206 PRO A C 1
ATOM 1526 O O . PRO A 1 206 ? 15.223 -9.152 -16.296 1.00 80.12 206 PRO A O 1
ATOM 1529 N N . THR A 1 207 ? 14.572 -7.771 -17.953 1.00 75.31 207 THR A N 1
ATOM 1530 C CA . THR A 1 207 ? 14.392 -8.817 -18.972 1.00 75.31 207 THR A CA 1
ATOM 1531 C C . THR A 1 207 ? 15.694 -9.154 -19.701 1.00 75.31 207 THR A C 1
ATOM 1533 O O . THR A 1 207 ? 15.815 -10.246 -20.251 1.00 75.31 207 THR A O 1
ATOM 1536 N N . GLU A 1 208 ? 16.680 -8.251 -19.673 1.00 68.81 208 GLU A N 1
ATOM 1537 C CA . GLU A 1 208 ? 17.983 -8.385 -20.341 1.00 68.81 208 GLU A CA 1
ATOM 1538 C C . GLU A 1 208 ? 19.135 -8.021 -19.386 1.00 68.81 208 GLU A C 1
ATOM 1540 O O . GLU A 1 208 ? 18.943 -7.243 -18.452 1.00 68.81 208 GLU A O 1
ATOM 1545 N N . ASP A 1 209 ? 20.326 -8.604 -19.582 1.00 71.38 209 ASP A N 1
ATOM 1546 C CA . ASP A 1 209 ? 21.560 -8.315 -18.819 1.00 71.38 209 ASP A CA 1
ATOM 1547 C C . ASP A 1 209 ? 21.362 -8.183 -17.299 1.00 71.38 209 ASP A C 1
ATOM 1549 O O . ASP A 1 209 ? 21.827 -7.248 -16.639 1.00 71.38 209 ASP A O 1
ATOM 1553 N N . SER A 1 210 ? 20.639 -9.153 -16.730 1.00 73.06 210 SER A N 1
ATOM 1554 C CA . SER A 1 210 ? 20.009 -8.992 -15.424 1.00 73.06 210 SER A CA 1
ATOM 1555 C C . SER A 1 210 ? 20.984 -8.684 -14.294 1.00 73.06 210 SER A C 1
ATOM 1557 O O . SER A 1 210 ? 20.756 -7.764 -13.514 1.00 73.06 210 SER A O 1
ATOM 1559 N N . PHE A 1 211 ? 22.112 -9.389 -14.243 1.00 76.88 211 PHE A N 1
ATOM 1560 C CA . PHE A 1 211 ? 23.136 -9.179 -13.222 1.00 76.88 211 PHE A CA 1
ATOM 1561 C C . PHE A 1 211 ? 23.812 -7.803 -13.321 1.00 76.88 211 PHE A C 1
ATOM 1563 O O . PHE A 1 211 ? 24.027 -7.140 -12.306 1.00 76.88 211 PHE A O 1
ATOM 1570 N N . LYS A 1 212 ? 24.095 -7.336 -14.540 1.00 76.44 212 LYS A N 1
ATOM 1571 C CA . LYS A 1 212 ? 24.728 -6.035 -14.783 1.00 76.44 212 LYS A CA 1
ATOM 1572 C C . LYS A 1 212 ? 23.792 -4.887 -14.399 1.00 76.44 212 LYS A C 1
ATOM 1574 O O . LYS A 1 212 ? 24.189 -3.999 -13.648 1.00 76.44 212 LYS A O 1
ATOM 1579 N N . ASN A 1 213 ? 22.533 -4.974 -14.818 1.00 73.50 213 ASN A N 1
ATOM 1580 C CA . ASN A 1 213 ? 21.503 -3.981 -14.513 1.00 73.50 213 ASN A CA 1
ATOM 1581 C C . ASN A 1 213 ? 21.178 -3.908 -13.007 1.00 73.50 213 ASN A C 1
ATOM 1583 O O . ASN A 1 213 ? 20.964 -2.825 -12.458 1.00 73.50 213 ASN A O 1
ATOM 1587 N N . LEU A 1 214 ? 21.205 -5.048 -12.306 1.00 75.69 214 LEU A N 1
ATOM 1588 C CA . LEU A 1 214 ? 21.129 -5.103 -10.839 1.00 75.69 214 LEU A CA 1
ATOM 1589 C C . LEU A 1 214 ? 22.303 -4.357 -10.191 1.00 75.69 214 LEU A C 1
ATOM 1591 O O . LEU A 1 214 ? 22.119 -3.495 -9.328 1.00 75.69 214 LEU A O 1
ATOM 1595 N N . CYS A 1 215 ? 23.514 -4.673 -10.635 1.00 75.75 215 CYS A N 1
ATOM 1596 C CA . CYS A 1 215 ? 24.744 -4.081 -10.136 1.00 75.75 215 CYS A CA 1
ATOM 1597 C C . CYS A 1 215 ? 24.810 -2.563 -10.312 1.00 75.75 215 CYS A C 1
ATOM 1599 O O . CYS A 1 215 ? 25.156 -1.834 -9.374 1.00 75.75 215 CYS A O 1
ATOM 1601 N N . ASP A 1 216 ? 24.437 -2.066 -11.488 1.00 72.19 216 ASP A N 1
ATOM 1602 C CA . ASP A 1 216 ? 24.477 -0.639 -11.800 1.00 72.19 216 ASP A CA 1
ATOM 1603 C C . ASP A 1 216 ? 23.519 0.173 -10.905 1.00 72.19 216 ASP A C 1
ATOM 1605 O O . ASP A 1 216 ? 23.802 1.335 -10.598 1.00 72.19 216 ASP A O 1
ATOM 1609 N N . ARG A 1 217 ? 22.497 -0.466 -10.318 1.00 69.25 217 ARG A N 1
ATOM 1610 C CA . ARG A 1 217 ? 21.542 0.159 -9.389 1.00 69.25 217 ARG A CA 1
ATOM 1611 C C . ARG A 1 217 ? 21.960 0.160 -7.913 1.00 69.25 217 ARG A C 1
ATOM 1613 O O . ARG A 1 217 ? 21.629 1.106 -7.200 1.00 69.25 217 ARG A O 1
ATOM 1620 N N . ILE A 1 218 ? 22.686 -0.847 -7.423 1.00 72.69 218 ILE A N 1
ATOM 1621 C CA . ILE A 1 218 ? 23.064 -0.934 -5.993 1.00 72.69 218 ILE A CA 1
ATOM 1622 C C . ILE A 1 218 ? 24.115 0.137 -5.657 1.00 72.69 218 ILE A C 1
ATOM 1624 O O . ILE A 1 218 ? 25.177 0.102 -6.259 1.00 72.69 218 ILE A O 1
ATOM 1628 N N . PRO A 1 219 ? 23.910 1.085 -4.727 1.00 64.50 219 PRO A N 1
ATOM 1629 C CA . PRO A 1 219 ? 24.894 2.140 -4.452 1.00 64.50 219 PRO A CA 1
ATOM 1630 C C . PRO A 1 219 ? 26.283 1.561 -4.118 1.00 64.50 219 PRO A C 1
ATOM 1632 O O . PRO A 1 219 ? 26.397 0.624 -3.333 1.00 64.50 219 PRO A O 1
ATOM 1635 N N . SER A 1 220 ? 27.340 2.106 -4.738 1.00 61.97 220 SER A N 1
ATOM 1636 C CA . SER A 1 220 ? 28.724 1.725 -4.417 1.00 61.97 220 SER A CA 1
ATOM 1637 C C . SER A 1 220 ? 29.036 2.199 -3.001 1.00 61.97 220 SER A C 1
ATOM 1639 O O . SER A 1 220 ? 28.913 3.390 -2.719 1.00 61.97 220 SER A O 1
ATOM 1641 N N . ILE A 1 221 ? 29.406 1.273 -2.116 1.00 62.97 221 ILE A N 1
ATOM 1642 C CA . ILE A 1 221 ? 29.628 1.563 -0.691 1.00 62.97 221 ILE A CA 1
ATOM 1643 C C . ILE A 1 221 ? 30.870 2.459 -0.500 1.00 62.97 221 ILE A C 1
ATOM 1645 O O . ILE A 1 221 ? 30.922 3.232 0.450 1.00 62.97 221 ILE A O 1
ATOM 1649 N N . ASP A 1 222 ? 31.794 2.460 -1.471 1.00 63.97 222 ASP A N 1
ATOM 1650 C CA . ASP A 1 222 ? 33.103 3.119 -1.359 1.00 63.97 222 ASP A CA 1
ATOM 1651 C C . ASP A 1 222 ? 33.381 4.182 -2.444 1.00 63.97 222 ASP A C 1
ATOM 1653 O O . ASP A 1 222 ? 34.510 4.644 -2.591 1.00 63.97 222 ASP A O 1
ATOM 1657 N N . GLY A 1 223 ? 32.391 4.564 -3.263 1.00 58.75 223 GLY A N 1
ATOM 1658 C CA . GLY A 1 223 ? 32.585 5.544 -4.350 1.00 58.75 223 GLY A CA 1
ATOM 1659 C C . GLY A 1 223 ? 33.520 5.086 -5.486 1.00 58.75 223 GLY A C 1
ATOM 1660 O O . GLY A 1 223 ? 33.797 5.854 -6.406 1.00 58.75 223 GLY A O 1
ATOM 1661 N N . GLY A 1 224 ? 33.995 3.837 -5.446 1.00 56.34 224 GLY A N 1
ATOM 1662 C CA . GLY A 1 224 ? 34.775 3.204 -6.507 1.00 56.34 224 GLY A CA 1
ATOM 1663 C C . GLY A 1 224 ? 33.907 2.724 -7.673 1.00 56.34 224 GLY A C 1
ATOM 1664 O O . GLY A 1 224 ? 32.705 2.481 -7.514 1.00 56.34 224 GLY A O 1
ATOM 1665 N N . ALA A 1 225 ? 34.531 2.571 -8.847 1.00 56.78 225 ALA A N 1
ATOM 1666 C CA . ALA A 1 225 ? 33.902 1.989 -10.030 1.00 56.78 225 ALA A CA 1
ATOM 1667 C C . ALA A 1 225 ? 33.386 0.576 -9.715 1.00 56.78 225 ALA A C 1
ATOM 1669 O O . ALA A 1 225 ? 34.139 -0.281 -9.247 1.00 56.78 225 ALA A O 1
ATOM 1670 N N . LYS A 1 226 ? 32.096 0.335 -9.967 1.00 63.19 226 LYS A N 1
ATOM 1671 C CA . LYS A 1 226 ? 31.482 -0.976 -9.754 1.00 63.19 226 LYS A CA 1
ATOM 1672 C C . LYS A 1 226 ? 32.040 -1.957 -10.779 1.00 63.19 226 LYS A C 1
ATOM 1674 O O . LYS A 1 226 ? 31.880 -1.756 -11.979 1.00 63.19 226 LYS A O 1
ATOM 1679 N N . THR A 1 227 ? 32.699 -3.009 -10.310 1.00 57.62 227 THR A N 1
ATOM 1680 C CA . THR A 1 227 ? 33.107 -4.131 -11.158 1.00 57.62 227 THR A CA 1
ATOM 1681 C C . THR A 1 227 ? 32.134 -5.272 -10.914 1.00 57.62 227 THR A C 1
ATOM 1683 O O . THR A 1 227 ? 32.168 -5.924 -9.877 1.00 57.62 227 THR A O 1
ATOM 1686 N N . CYS A 1 228 ? 31.225 -5.466 -11.864 1.00 62.53 228 CYS A N 1
ATOM 1687 C CA . CYS A 1 228 ? 30.337 -6.616 -11.899 1.00 62.53 228 CYS A CA 1
ATOM 1688 C C . CYS A 1 228 ? 30.677 -7.424 -13.143 1.00 62.53 228 CYS A C 1
ATOM 1690 O O . CYS A 1 228 ? 30.284 -7.049 -14.246 1.00 62.53 228 CYS A O 1
ATOM 1692 N N . ASN A 1 229 ? 31.486 -8.464 -12.934 1.00 57.16 229 ASN A N 1
ATOM 1693 C CA . ASN A 1 229 ? 31.827 -9.487 -13.919 1.00 57.16 229 ASN A CA 1
ATOM 1694 C C . ASN A 1 229 ? 31.079 -10.773 -13.583 1.00 57.16 229 ASN A C 1
ATOM 1696 O O . ASN A 1 229 ? 31.005 -11.084 -12.371 1.00 57.16 229 ASN A O 1
#

Foldseek 3Di:
DPVVVVVVVVVPPPPPPDDPVNVVVVVVVVVVVCVVCVVVVVVVVLVVLLVVLLVLLVVQVVVVVVCPLVVVAPAKAAAPDPLVPDDWQWDDAAWQFQAAQHWGPDDSDDRQITKGKHDQDDHGTADLPDSNIKIKRKHWDFPPQDDPPDPDGDCLLKTKMKIFIAHSVLRVDTDTQDEDDDPDSSCLRPPHRSYGSDIDIDIRAHPPPGQVSVQNRDDDPPPDDGDDD

Secondary structure (DSSP, 8-state):
--SHHHHHHHHTS------HHHHHHHHHHHHHHHHHHHHHHHHHHHHHHHHHHHHHHHHHHHHHHHHHHTTSSPPPPBBSS-GGGPPPEEE-SS----STTSEEEEE-STTB-EEEEE--SSSSS--TT-SS-EEEEEEEE-TT---TT-SS--GGG-EEEEEEEEEGGGGSS-EEEP-SPPS-HHHHTTT-TTS-SEEEEEEEPPSSSHHHHHHHHSPPTTSSPP---

pLDDT: mean 78.2, std 13.39, range [48.81, 94.62]